Protein 2GS5 (pdb70)

Nearest PDB structures (foldseek):
  2hrx-assembly1_A  TM=9.701E-01  e=8.724E-33  Corynebacterium diphtheriae
  2ew0-assembly1_A  TM=7.546E-01  e=5.357E-09  Acinetobacter baylyi ADP1
  2haf-assembly1_A  TM=7.440E-01  e=2.149E-08  Vibrio cholerae
  2mui-assembly1_A  TM=6.582E-01  e=3.254E-07  Pseudomonas aeruginosa PAO1

InterPro domains:
  IPR003774 AlgH-like [PF02622] (25-180)
  IPR003774 AlgH-like [PTHR30327] (12-182)

Solvent-accessible surface area: 9870 Å² total

B-factor: mean 18.14, std 7.34, range [8.28, 66.21]

Secondary structure (DSSP, 8-state):
--GGGG---PPPP----EEEP----TTTTT-EEEEEEE-SS-EEEEESS-EEEEEGGGT-GGGGGGPPSS-EEEE--SEEEEEEEE--BBPTT--GGG-TT----BTTB---TTS-HHHHGGGB---EEEEEEEE-TTHHHHHHHTTSEEE----HHHHH--TT--HHHH------GGGG-----

Foldseek 3Di:
DAPVVDPVHADDDFAFWWAFDCPDDPFPHRWTWGFHDDDQAWTKTFTLFAFDPAAPCVQPVQQQLAAAPPRGAGAGGDAQQNDKDDKFFFDPPDDQVPPPQWQDRDDRIIGNPVDRSVVCNNGGPHHMHGGIDIGGRPRVVVCVNVVGTGDDGDDNCSNNPYPQFRSSLVVCPDDVVNVVGDGRD

Radius of gyration: 16.22 Å; Cα contacts (8 Å, |Δi|>4): 378; chains: 1; bounding box: 41×37×39 Å

Sequence (185 aa):
FADRLFNAERNEPAPGVLVAAPSESEDFARSVILIIEHSEYATFGVNLASRSDVAVFNVIPEWVPCVTKPQALYIGGPLNQQSVVGVGVTAQGVDAARVDNLTRLANRLVVNLGADPEEIKPLVSGRLFAGHAEWAPGQLAQEIENGDWFVAPALPSDVTAPGSVDVWGDVRRQPPLPLYSTFPV

CATH classification: 3.40.1740.10

Structure (mmCIF, N/CA/C/O backbone):
data_2GS5
#
_entry.id   2GS5
#
_cell.length_a   35.735
_cell.length_b   74.914
_cell.length_c   36.597
_cell.angle_alpha   90.00
_cell.angle_beta   93.83
_cell.angle_gamma   90.00
#
_symmetry.space_group_name_H-M   'P 1 21 1'
#
loop_
_entity.id
_entity.type
_entity.pdbx_description
1 polymer 'Conserved hypothetical protein'
2 water water
#
loop_
_atom_site.group_PDB
_atom_site.id
_atom_site.type_symbol
_atom_site.label_atom_id
_atom_site.label_alt_id
_atom_site.label_comp_id
_atom_site.label_asym_id
_atom_site.label_entity_id
_atom_site.label_seq_id
_atom_site.pdbx_PDB_ins_code
_atom_site.Cartn_x
_atom_site.Cartn_y
_atom_site.Cartn_z
_atom_site.occupancy
_atom_site.B_iso_or_equiv
_atom_site.auth_seq_id
_atom_site.auth_comp_id
_atom_site.auth_asym_id
_atom_site.auth_atom_id
_atom_site.pdbx_PDB_model_num
ATOM 9 N N . PHE A 1 2 ? -8.049 3.702 29.646 1.00 30.10 2 PHE A N 1
ATOM 10 C CA . PHE A 1 2 ? -7.202 2.571 29.259 1.00 28.66 2 PHE A CA 1
ATOM 11 C C . PHE A 1 2 ? -7.144 1.523 30.355 1.00 28.02 2 PHE A C 1
ATOM 12 O O . PHE A 1 2 ? -6.112 0.885 30.571 1.00 27.53 2 PHE A O 1
ATOM 20 N N . ALA A 1 3 ? -8.280 1.340 31.024 1.00 27.58 3 ALA A N 1
ATOM 21 C CA . ALA A 1 3 ? -8.442 0.272 31.993 1.00 27.32 3 ALA A CA 1
ATOM 22 C C . ALA A 1 3 ? -8.313 -1.087 31.306 1.00 27.14 3 ALA A C 1
ATOM 23 O O . ALA A 1 3 ? -8.629 -1.225 30.123 1.00 26.96 3 ALA A O 1
ATOM 25 N N . ASP A 1 4 ? -7.845 -2.074 32.069 1.00 26.99 4 ASP A N 1
ATOM 26 C CA . ASP A 1 4 ? -7.744 -3.468 31.632 1.00 26.69 4 ASP A CA 1
ATOM 27 C C . ASP A 1 4 ? -8.982 -3.953 30.872 1.00 26.40 4 ASP A C 1
ATOM 28 O O . ASP A 1 4 ? -8.859 -4.644 29.857 1.00 26.76 4 ASP A O 1
ATOM 33 N N . ARG A 1 5 ? -10.161 -3.580 31.364 1.00 25.70 5 ARG A N 1
ATOM 34 C CA . ARG A 1 5 ? -11.433 -4.007 30.768 1.00 25.34 5 ARG A CA 1
ATOM 35 C C . ARG A 1 5 ? -11.622 -3.600 29.304 1.00 24.37 5 ARG A C 1
ATOM 36 O O . ARG A 1 5 ? -12.408 -4.223 28.591 1.00 24.37 5 ARG A O 1
ATOM 44 N N . LEU A 1 6 ? -10.915 -2.564 28.853 1.00 23.28 6 LEU A N 1
ATOM 45 C CA . LEU A 1 6 ? -10.980 -2.169 27.448 1.00 22.66 6 LEU A CA 1
ATOM 46 C C . LEU A 1 6 ? -10.556 -3.291 26.507 1.00 21.87 6 LEU A C 1
ATOM 47 O O . LEU A 1 6 ? -10.972 -3.315 25.351 1.00 21.23 6 LEU A O 1
ATOM 52 N N . PHE A 1 7 ? -9.749 -4.225 27.009 1.00 21.19 7 PHE A N 1
ATOM 53 C CA . PHE A 1 7 ? -9.089 -5.210 26.156 1.00 21.22 7 PHE A CA 1
ATOM 54 C C . PHE A 1 7 ? -9.646 -6.626 26.289 1.00 21.14 7 PHE A C 1
ATOM 55 O O . PHE A 1 7 ? -8.994 -7.594 25.898 1.00 21.26 7 PHE A O 1
ATOM 63 N N . ASN A 1 8 ? -10.865 -6.742 26.798 1.00 20.87 8 ASN A N 1
ATOM 64 C CA . ASN A 1 8 ? -11.490 -8.051 26.972 1.00 21.30 8 ASN A CA 1
ATOM 65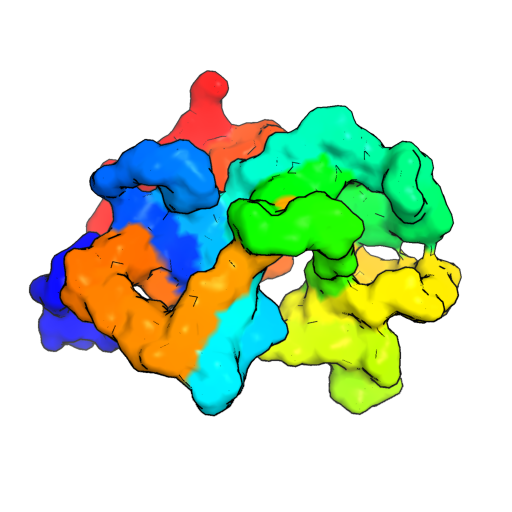 C C . ASN A 1 8 ? -11.723 -8.775 25.641 1.00 21.52 8 ASN A C 1
ATOM 66 O O . ASN A 1 8 ? -11.590 -9.991 25.566 1.00 20.80 8 ASN A O 1
ATOM 71 N N . ALA A 1 9 ? -12.088 -8.025 24.604 1.00 22.16 9 ALA A N 1
ATOM 72 C CA . ALA A 1 9 ? -12.271 -8.581 23.258 1.00 23.06 9 ALA A CA 1
ATOM 73 C C . ALA A 1 9 ? -11.205 -8.065 22.291 1.00 23.81 9 ALA A C 1
ATOM 74 O O . ALA A 1 9 ? -10.812 -8.763 21.362 1.00 23.94 9 ALA A O 1
ATOM 84 N N . GLU A 1 11 ? -7.379 -6.677 21.612 1.00 24.50 11 GLU A N 1
ATOM 85 C CA . GLU A 1 11 ? -6.065 -6.874 22.230 1.00 24.38 11 GLU A CA 1
ATOM 86 C C . GLU A 1 11 ? -5.208 -5.625 22.179 1.00 23.31 11 GLU A C 1
ATOM 87 O O . GLU A 1 11 ? -5.326 -4.818 21.260 1.00 23.00 11 GLU A O 1
ATOM 93 N N . ARG A 1 12 ? -4.349 -5.486 23.187 1.00 22.26 12 ARG A N 1
ATOM 94 C CA . ARG A 1 12 ? -3.411 -4.374 23.256 1.00 21.57 12 ARG A CA 1
ATOM 95 C C . ARG A 1 12 ? -2.390 -4.490 22.142 1.00 20.38 12 ARG A C 1
ATOM 96 O O . ARG A 1 12 ? -1.976 -5.599 21.788 1.00 20.13 12 ARG A O 1
ATOM 104 N N . ASN A 1 13 ? -1.979 -3.343 21.599 1.00 18.61 13 ASN A N 1
ATOM 105 C CA . ASN A 1 13 ? -0.830 -3.290 20.706 1.00 17.99 13 ASN A CA 1
ATOM 106 C C . ASN A 1 13 ? 0.431 -3.337 21.558 1.00 17.49 13 ASN A C 1
ATOM 107 O O . ASN A 1 13 ? 0.519 -2.670 22.586 1.00 16.85 13 ASN A O 1
ATOM 112 N N . GLU A 1 14 ? 1.419 -4.118 21.137 1.00 16.85 14 GLU A N 1
ATOM 113 C CA . GLU A 1 14 ? 2.654 -4.229 21.909 1.00 16.88 14 GLU A CA 1
ATOM 114 C C . GLU A 1 14 ? 3.587 -3.058 21.620 1.00 15.68 14 GLU A C 1
ATOM 115 O O . GLU A 1 14 ? 3.736 -2.657 20.472 1.00 15.18 14 GLU A O 1
ATOM 121 N N . PRO A 1 15 ? 4.202 -2.499 22.672 1.00 14.74 15 PRO A N 1
ATOM 122 C CA . PRO A 1 15 ? 5.194 -1.455 22.440 1.00 14.24 15 PRO A CA 1
ATOM 123 C C . PRO A 1 15 ? 6.312 -1.921 21.528 1.00 13.74 15 PRO A C 1
ATOM 124 O O . PRO A 1 15 ? 6.795 -3.045 21.655 1.00 13.89 15 PRO A O 1
ATOM 128 N N . ALA A 1 16 ? 6.718 -1.036 20.632 1.00 12.71 16 ALA A N 1
ATOM 129 C CA . ALA A 1 16 ? 7.786 -1.307 19.683 1.00 12.69 16 ALA A CA 1
ATOM 130 C C . ALA A 1 16 ? 8.161 0.024 19.040 1.00 12.61 16 ALA A C 1
ATOM 131 O O . ALA A 1 16 ? 7.378 0.978 19.071 1.00 11.86 16 ALA A O 1
ATOM 133 N N . PRO A 1 17 ? 9.358 0.104 18.442 1.00 12.57 17 PRO A N 1
ATOM 134 C CA . PRO A 1 17 ? 9.679 1.333 17.744 1.00 12.79 17 PRO A CA 1
ATOM 135 C C . PRO A 1 17 ? 8.616 1.667 16.706 1.00 12.29 17 PRO A C 1
ATOM 136 O O . PRO A 1 17 ? 8.126 0.766 16.008 1.00 12.87 17 PRO A O 1
ATOM 140 N N . GLY A 1 18 ? 8.240 2.940 16.639 1.00 12.51 18 GLY A N 1
ATOM 141 C CA . GLY A 1 18 ? 7.232 3.375 15.683 1.00 11.89 18 GLY A CA 1
ATOM 142 C C . GLY A 1 18 ? 5.818 3.392 16.245 1.00 12.08 18 GLY A C 1
ATOM 143 O O . GLY A 1 18 ? 4.907 3.891 15.587 1.00 13.89 18 GLY A O 1
ATOM 152 N N . VAL A 1 20 ? 3.294 4.862 19.254 1.00 11.76 20 VAL A N 1
ATOM 153 C CA . VAL A 1 20 ? 3.176 5.958 20.214 1.00 11.93 20 VAL A CA 1
ATOM 154 C C . VAL A 1 20 ? 2.479 5.486 21.484 1.00 11.26 20 VAL A C 1
ATOM 155 O O . VAL A 1 20 ? 1.616 4.613 21.453 1.00 11.44 20 VAL A O 1
ATOM 159 N N . LEU A 1 21 ? 2.917 6.060 22.597 1.00 11.28 21 LEU A N 1
ATOM 160 C CA . LEU A 1 21 ? 2.308 5.895 23.900 1.00 11.44 21 LEU A CA 1
ATOM 161 C C . LEU A 1 21 ? 1.445 7.123 24.117 1.00 11.58 21 LEU A C 1
ATOM 162 O O . LEU A 1 21 ? 1.963 8.240 24.213 1.00 11.39 21 LEU A O 1
ATOM 167 N N . VAL A 1 22 ? 0.131 6.917 24.183 1.00 11.57 22 VAL A N 1
ATOM 168 C CA . VAL A 1 22 ? -0.807 8.025 24.313 1.00 11.56 22 VAL A CA 1
ATOM 169 C C . VAL A 1 22 ? -1.172 8.166 25.781 1.00 11.02 22 VAL A C 1
ATOM 170 O O . VAL A 1 22 ? -1.688 7.226 26.377 1.00 10.91 22 VAL A O 1
ATOM 174 N N . ALA A 1 23 ? -0.886 9.328 26.370 1.00 10.94 23 ALA A N 1
ATOM 175 C CA . ALA A 1 23 ? -1.151 9.549 27.798 1.00 11.34 23 ALA A CA 1
ATOM 176 C C . ALA A 1 23 ? -2.641 9.396 28.137 1.00 11.56 23 ALA A C 1
ATOM 177 O O . ALA A 1 23 ? -3.516 9.910 27.428 1.00 11.14 23 ALA A O 1
ATOM 179 N N . ALA A 1 24 ? -2.936 8.696 29.222 1.00 11.83 24 ALA A N 1
ATOM 180 C CA . ALA A 1 24 ? -4.293 8.656 29.761 1.00 12.34 24 ALA A CA 1
ATOM 181 C C . ALA A 1 24 ? -4.766 10.077 30.042 1.00 12.57 24 ALA A C 1
ATOM 182 O O . ALA A 1 24 ? -3.985 10.905 30.493 1.00 11.68 24 ALA A O 1
ATOM 184 N N . PRO A 1 25 ? -6.057 10.365 29.771 1.00 13.35 25 PRO A N 1
ATOM 185 C CA . PRO A 1 25 ? -6.611 11.676 30.099 1.00 14.27 25 PRO A CA 1
ATOM 186 C C . PRO A 1 25 ? -6.301 12.149 31.521 1.00 14.89 25 PRO A C 1
ATOM 187 O O . PRO A 1 25 ? -6.071 13.345 31.738 1.00 15.32 25 PRO A O 1
ATOM 191 N N . SER A 1 26 ? -6.271 11.215 32.471 1.00 15.81 26 SER A N 1
ATOM 192 C CA . SER A 1 26 ? -6.063 11.535 33.879 1.00 17.08 26 SER A CA 1
ATOM 193 C C . SER A 1 26 ? -4.620 11.853 34.269 1.00 17.81 26 SER A C 1
ATOM 194 O O . SER A 1 26 ? -4.378 12.280 35.391 1.00 18.16 26 SER A O 1
ATOM 205 N N . GLU A 1 28 ? -1.546 13.888 34.957 1.00 19.46 28 GLU A N 1
ATOM 206 C CA . GLU A 1 28 ? -1.493 15.311 35.311 1.00 20.13 28 GLU A CA 1
ATOM 207 C C . GLU A 1 28 ? -0.097 15.911 35.360 1.00 19.58 28 GLU A C 1
ATOM 208 O O . GLU A 1 28 ? 0.035 17.134 35.368 1.00 19.71 28 GLU A O 1
ATOM 214 N N . SER A 1 29 ? 0.941 15.078 35.423 1.00 18.94 29 SER A N 1
ATOM 215 C CA . SER A 1 29 ? 2.298 15.591 35.605 1.00 19.02 29 SER A CA 1
ATOM 216 C C . SER A 1 29 ? 2.637 16.521 34.462 1.00 18.64 29 SER A C 1
ATOM 217 O O . SER A 1 29 ? 2.312 16.238 33.314 1.00 18.87 29 SER A O 1
ATOM 220 N N . GLU A 1 30 ? 3.296 17.624 34.777 1.00 18.57 30 GLU A N 1
ATOM 221 C CA . GLU A 1 30 ? 3.598 18.610 33.759 1.00 18.47 30 GLU A CA 1
ATOM 222 C C . GLU A 1 30 ? 4.428 18.021 32.613 1.00 17.53 30 GLU A C 1
ATOM 223 O O . GLU A 1 30 ? 4.206 18.362 31.455 1.00 18.16 30 GLU A O 1
ATOM 229 N N . ASP A 1 31 ? 5.356 17.119 32.924 1.00 16.01 31 ASP A N 1
ATOM 230 C CA . ASP A 1 31 ? 6.210 16.541 31.890 1.00 15.34 31 ASP A CA 1
ATOM 231 C C . ASP A 1 31 ? 5.494 15.573 30.949 1.00 14.81 31 ASP A C 1
ATOM 232 O O . ASP A 1 31 ? 5.952 15.372 29.828 1.00 14.57 31 ASP A O 1
ATOM 237 N N . PHE A 1 32 ? 4.410 14.942 31.393 1.00 13.61 32 PHE A N 1
ATOM 238 C CA . PHE A 1 32 ? 3.789 13.876 30.596 1.00 13.41 32 PHE A CA 1
ATOM 239 C C . PHE A 1 32 ? 2.305 14.049 30.285 1.00 12.94 32 PHE A C 1
ATOM 240 O O . PHE A 1 32 ? 1.748 13.287 29.499 1.00 12.66 32 PHE A O 1
ATOM 248 N N . ALA A 1 33 ? 1.663 15.047 30.884 1.00 13.23 33 ALA A N 1
ATOM 249 C CA . ALA A 1 33 ? 0.242 15.232 30.646 1.00 12.69 33 ALA A CA 1
ATOM 250 C C . ALA A 1 33 ? -0.018 15.416 29.152 1.00 12.45 33 ALA A C 1
ATOM 251 O O . ALA A 1 33 ? 0.665 16.203 28.476 1.00 12.81 33 ALA A O 1
ATOM 253 N N . ARG A 1 34 ? -1.000 14.668 28.653 1.00 12.25 34 ARG A N 1
ATOM 254 C CA . ARG A 1 34 ? -1.429 14.747 27.259 1.00 12.51 34 ARG A CA 1
ATOM 255 C C . ARG A 1 34 ? -0.274 14.587 26.274 1.00 11.93 34 ARG A C 1
ATOM 256 O O . ARG A 1 34 ? -0.268 15.180 25.203 1.00 12.43 34 ARG A O 1
ATOM 264 N N . SER A 1 35 ? 0.691 13.754 26.647 1.00 11.42 35 SER A N 1
ATOM 265 C CA . SER A 1 35 ? 1.802 13.449 25.766 1.00 11.62 35 SER A CA 1
ATOM 266 C C . SER A 1 35 ? 1.447 12.338 24.787 1.00 11.46 35 SER A C 1
ATOM 267 O O . SER A 1 35 ? 0.523 11.540 25.001 1.00 11.11 35 SER A O 1
ATOM 270 N N . VAL A 1 36 ? 2.198 12.318 23.691 1.00 11.37 36 VAL A N 1
ATOM 271 C CA . VAL A 1 36 ? 2.139 11.263 22.688 1.00 11.43 36 VAL A CA 1
ATOM 272 C C . VAL A 1 36 ? 3.580 10.888 22.415 1.00 11.55 36 VAL A C 1
ATOM 273 O O . VAL A 1 36 ? 4.277 11.592 21.678 1.00 11.28 36 VAL A O 1
ATOM 277 N N . ILE A 1 37 ? 4.035 9.802 23.036 1.00 11.55 37 ILE A N 1
ATOM 278 C CA . ILE A 1 37 ? 5.464 9.508 23.040 1.00 12.26 37 ILE A CA 1
ATOM 279 C C . ILE A 1 37 ? 5.798 8.451 22.006 1.00 11.75 37 ILE A C 1
ATOM 280 O O . ILE A 1 37 ? 5.406 7.305 22.137 1.00 11.40 37 ILE A O 1
ATOM 285 N N . LEU A 1 38 ? 6.514 8.870 20.966 1.00 11.16 38 LEU A N 1
ATOM 286 C CA . LEU A 1 38 ? 6.988 7.961 19.928 1.00 11.29 38 LEU A CA 1
ATOM 287 C C . LEU A 1 38 ? 8.147 7.134 20.455 1.00 11.54 38 LEU A C 1
ATOM 288 O O . LEU A 1 38 ? 9.174 7.681 20.853 1.00 11.21 38 LEU A O 1
ATOM 293 N N . ILE A 1 39 ? 7.979 5.817 20.448 1.00 11.42 39 ILE A N 1
ATOM 294 C CA . ILE A 1 39 ? 9.044 4.904 20.855 1.00 11.63 39 ILE A CA 1
ATOM 295 C C . ILE A 1 39 ? 10.101 4.859 19.757 1.00 11.77 39 ILE A C 1
ATOM 296 O O . ILE A 1 39 ? 9.796 4.550 18.599 1.00 11.56 39 ILE A O 1
ATOM 301 N N . ILE A 1 40 ? 11.336 5.210 20.121 1.00 12.09 40 ILE A N 1
ATOM 302 C CA . ILE A 1 40 ? 12.452 5.257 19.160 1.00 12.23 40 ILE A CA 1
ATOM 303 C C . ILE A 1 40 ? 13.487 4.153 19.386 1.00 12.97 40 ILE A C 1
ATOM 304 O O . ILE A 1 40 ? 14.364 3.932 18.540 1.00 14.13 40 ILE A O 1
ATOM 309 N N . GLU A 1 41 ? 13.405 3.484 20.524 1.00 12.54 41 GLU A N 1
ATOM 310 C CA . GLU A 1 41 ? 14.291 2.363 20.839 1.00 12.76 41 GLU A CA 1
ATOM 311 C C . GLU A 1 41 ? 13.626 1.527 21.920 1.00 13.39 41 GLU A C 1
ATOM 312 O O . GLU A 1 41 ? 13.153 2.056 22.917 1.00 13.08 41 GLU A O 1
ATOM 318 N N . HIS A 1 42 ? 13.616 0.216 21.736 1.00 13.93 42 HIS A N 1
ATOM 319 C CA . HIS A 1 42 ? 12.983 -0.671 22.686 1.00 14.38 42 HIS A CA 1
ATOM 320 C C . HIS A 1 42 ? 13.826 -1.921 22.754 1.00 14.95 42 HIS A C 1
ATOM 321 O O . HIS A 1 42 ? 13.867 -2.715 21.806 1.00 15.76 42 HIS A O 1
ATOM 328 N N . SER A 1 43 ? 14.542 -2.057 23.855 1.00 14.67 43 SER A N 1
ATOM 329 C CA . SER A 1 43 ? 15.527 -3.116 23.984 1.00 15.38 43 SER A CA 1
ATOM 330 C C . SER A 1 43 ? 15.539 -3.667 25.406 1.00 16.06 43 SER A C 1
ATOM 331 O O . SER A 1 43 ? 14.820 -3.186 26.283 1.00 15.93 43 SER A O 1
ATOM 334 N N . GLU A 1 44 ? 16.366 -4.683 25.631 1.00 17.02 44 GLU A N 1
ATOM 335 C CA . GLU A 1 44 ? 16.510 -5.280 26.948 1.00 17.50 44 GLU A CA 1
ATOM 336 C C . GLU A 1 44 ? 17.104 -4.270 27.928 1.00 17.54 44 GLU A C 1
ATOM 337 O O . GLU A 1 44 ? 16.889 -4.374 29.128 1.00 18.32 44 GLU A O 1
ATOM 343 N N . TYR A 1 45 ? 17.826 -3.290 27.388 1.00 17.99 45 TYR A N 1
ATOM 344 C CA . TYR A 1 45 ? 18.451 -2.237 28.175 1.00 17.53 45 TYR A CA 1
ATOM 345 C C . TYR A 1 45 ? 17.407 -1.251 28.722 1.00 16.93 45 TYR A C 1
ATOM 346 O O . TYR A 1 45 ? 17.361 -0.981 29.918 1.00 16.78 45 TYR A O 1
ATOM 355 N N . ALA A 1 46 ? 16.576 -0.714 27.836 1.00 15.31 46 ALA A N 1
ATOM 356 C CA . ALA A 1 46 ? 15.509 0.222 28.238 1.00 14.67 46 ALA A CA 1
ATOM 357 C C . ALA A 1 46 ? 14.607 0.533 27.059 1.00 13.60 46 ALA A C 1
ATOM 358 O O . ALA A 1 46 ? 14.853 0.063 25.957 1.00 13.63 46 ALA A O 1
ATOM 360 N N . THR A 1 47 ? 13.559 1.320 27.302 1.00 12.11 47 THR A N 1
ATOM 361 C CA . THR A 1 47 ? 12.721 1.838 26.236 1.00 11.78 47 THR A CA 1
ATOM 362 C C . THR A 1 47 ? 12.905 3.344 26.227 1.00 11.08 47 THR A C 1
ATOM 363 O O . THR A 1 47 ? 12.901 3.966 27.291 1.00 11.41 47 THR A O 1
ATOM 367 N N . PHE A 1 48 ? 13.093 3.912 25.040 1.00 11.02 48 PHE A N 1
ATOM 368 C CA . PHE A 1 48 ? 13.284 5.354 24.884 1.00 10.60 48 PHE A CA 1
ATOM 369 C C . PHE A 1 48 ? 12.242 5.911 23.955 1.00 10.06 48 PHE A C 1
ATOM 370 O O . PHE A 1 48 ? 11.870 5.262 22.973 1.00 10.71 48 PHE A O 1
ATOM 378 N N . GLY A 1 49 ? 11.792 7.130 24.223 1.00 9.82 49 GLY A N 1
ATOM 379 C CA . GLY A 1 49 ? 10.837 7.784 23.360 1.00 10.12 49 GLY A CA 1
ATOM 380 C C . GLY A 1 49 ? 10.957 9.283 23.362 1.00 10.49 49 GLY A C 1
ATOM 381 O O . GLY A 1 49 ? 11.648 9.851 24.206 1.00 11.55 49 GLY A O 1
ATOM 382 N N . VAL A 1 50 ? 10.333 9.901 22.366 1.00 10.81 50 VAL A N 1
ATOM 383 C CA . VAL A 1 50 ? 10.209 11.349 22.326 1.00 10.97 50 VAL A CA 1
ATOM 384 C C . VAL A 1 50 ? 8.737 11.759 22.195 1.00 11.07 50 VAL A C 1
ATOM 385 O O . VAL A 1 50 ? 7.988 11.282 21.325 1.00 11.50 50 VAL A O 1
ATOM 389 N N . ASN A 1 51 ? 8.333 12.668 23.075 1.00 10.73 51 ASN A N 1
ATOM 390 C CA . ASN A 1 51 ? 7.018 13.271 22.988 1.00 11.00 51 ASN A CA 1
ATOM 391 C C . ASN A 1 51 ? 6.900 14.040 21.683 1.00 11.65 51 ASN A C 1
ATOM 392 O O . ASN A 1 51 ? 7.834 14.749 21.303 1.00 11.34 51 ASN A O 1
ATOM 397 N N . LEU A 1 52 ? 5.758 13.892 21.016 1.00 12.19 52 LEU A N 1
ATOM 398 C CA . LEU A 1 52 ? 5.464 14.582 19.764 1.00 12.14 52 LEU A CA 1
ATOM 399 C C . LEU A 1 52 ? 4.568 15.807 19.941 1.00 12.95 52 LEU A C 1
ATOM 400 O O . LEU A 1 52 ? 4.342 16.548 18.981 1.00 12.63 52 LEU A O 1
ATOM 405 N N . ALA A 1 53 ? 4.073 16.013 21.160 1.00 13.29 53 ALA A N 1
ATOM 406 C CA . ALA A 1 53 ? 2.951 16.918 21.401 1.00 13.84 53 ALA A CA 1
ATOM 407 C C . ALA A 1 53 ? 3.319 18.294 21.921 1.00 14.54 53 ALA A C 1
ATOM 408 O O . ALA A 1 53 ? 2.426 19.144 22.078 1.00 16.28 53 ALA A O 1
ATOM 410 N N . SER A 1 54 ? 4.602 18.544 22.177 1.00 14.68 54 SER A N 1
ATOM 411 C CA . SER A 1 54 ? 5.002 19.746 22.908 1.00 15.05 54 SER A CA 1
ATOM 412 C C . SER A 1 54 ? 6.107 20.547 22.222 1.00 15.38 54 SER A C 1
ATOM 413 O O . SER A 1 54 ? 7.279 20.270 22.382 1.00 15.29 54 SER A O 1
ATOM 416 N N . ARG A 1 55 ? 5.704 21.568 21.485 1.00 16.31 55 ARG A N 1
ATOM 417 C CA . ARG A 1 55 ? 6.620 22.453 20.793 1.00 17.71 55 ARG A CA 1
ATOM 418 C C . ARG A 1 55 ? 7.320 23.391 21.787 1.00 17.28 55 ARG A C 1
ATOM 419 O O . ARG A 1 55 ? 6.694 23.863 22.747 1.00 17.73 55 ARG A O 1
ATOM 427 N N . SER A 1 56 ? 8.610 23.660 21.570 1.00 17.34 56 SER A N 1
ATOM 428 C CA . SER A 1 56 ? 9.313 24.695 22.336 1.00 17.23 56 SER A CA 1
ATOM 429 C C . SER A 1 56 ? 9.374 25.997 21.547 1.00 17.64 56 SER A C 1
ATOM 430 O O . SER A 1 56 ? 8.983 26.054 20.384 1.00 17.63 56 SER A O 1
ATOM 433 N N . ASP A 1 57 ? 9.892 27.032 22.195 1.00 18.61 57 ASP A N 1
ATOM 434 C CA . ASP A 1 57 ? 10.066 28.332 21.558 1.00 19.22 57 ASP A CA 1
ATOM 435 C C . ASP A 1 57 ? 11.483 28.530 21.013 1.00 18.99 57 ASP A C 1
ATOM 436 O O . 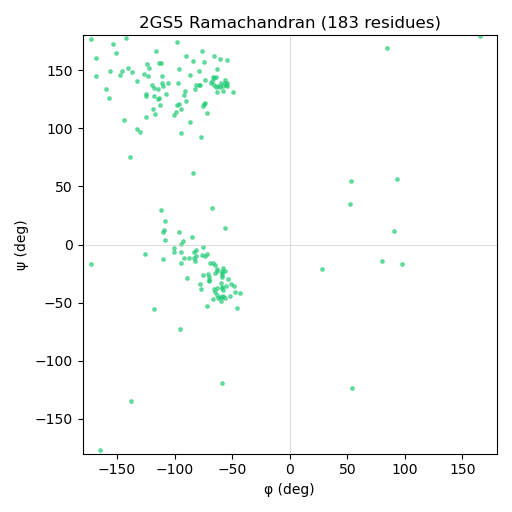ASP A 1 57 ? 11.838 29.638 20.603 1.00 20.22 57 ASP A O 1
ATOM 441 N N . VAL A 1 58 ? 12.277 27.461 20.975 1.00 17.67 58 VAL A N 1
ATOM 442 C CA . VAL A 1 58 ? 13.649 27.536 20.486 1.00 17.06 58 VAL A CA 1
ATOM 443 C C . VAL A 1 58 ? 13.700 27.153 19.007 1.00 16.25 58 VAL A C 1
ATOM 444 O O . VAL A 1 58 ? 13.370 26.034 18.633 1.00 15.54 58 VAL A O 1
ATOM 448 N N . ALA A 1 59 ? 14.101 28.098 18.164 1.00 15.70 59 ALA A N 1
ATOM 449 C CA . ALA A 1 59 ? 14.241 27.843 16.732 1.00 15.39 59 ALA A CA 1
ATOM 450 C C . ALA A 1 59 ? 15.401 26.892 16.478 1.00 15.23 59 ALA A C 1
ATOM 451 O O . ALA A 1 59 ? 16.469 27.020 17.087 1.00 15.38 59 ALA A O 1
ATOM 453 N N . VAL A 1 60 ? 15.194 25.952 15.560 1.00 14.69 60 VAL A N 1
ATOM 454 C CA . VAL A 1 60 ? 16.258 25.046 15.140 1.00 14.43 60 VAL A CA 1
ATOM 455 C C . VAL A 1 60 ? 17.483 25.838 14.654 1.00 14.62 60 VAL A C 1
ATOM 456 O O . VAL A 1 60 ? 18.627 25.428 14.885 1.00 14.65 60 VAL A O 1
ATOM 460 N N . PHE A 1 61 ? 17.239 26.973 13.999 1.00 15.13 61 PHE A N 1
ATOM 461 C CA . PHE A 1 61 ? 18.324 27.850 13.522 1.00 15.60 61 PHE A CA 1
ATOM 462 C C . PHE A 1 61 ? 19.348 28.195 14.609 1.00 16.44 61 PHE A C 1
ATOM 463 O O . PHE A 1 61 ? 20.537 28.332 14.325 1.00 16.48 61 PHE A O 1
ATOM 471 N N . ASN A 1 62 ? 18.894 28.326 15.850 1.00 17.45 62 ASN A N 1
ATOM 472 C CA . ASN A 1 62 ? 19.785 28.735 16.941 1.00 18.36 62 ASN A CA 1
ATOM 473 C C . ASN A 1 62 ? 20.601 27.605 17.567 1.00 19.03 62 ASN A C 1
ATOM 474 O O . ASN A 1 62 ? 21.489 27.868 18.387 1.00 19.90 62 ASN A O 1
ATOM 479 N N . VAL A 1 63 ? 20.332 26.366 17.159 1.00 19.16 63 VAL A N 1
ATOM 480 C CA . VAL A 1 63 ? 21.003 25.195 17.726 1.00 19.33 63 VAL A CA 1
ATOM 481 C C . VAL A 1 63 ? 21.806 24.448 16.665 1.00 19.22 63 VAL A C 1
ATOM 482 O O . VAL A 1 63 ? 23.004 24.239 16.832 1.00 19.82 63 VAL A O 1
ATOM 486 N N . ILE A 1 64 ? 21.143 24.058 15.579 1.00 18.57 64 ILE A N 1
ATOM 487 C CA . ILE A 1 64 ? 21.785 23.356 14.462 1.00 18.38 64 ILE A CA 1
ATOM 488 C C . ILE A 1 64 ? 21.247 23.917 13.143 1.00 17.94 64 ILE A C 1
ATOM 489 O O . ILE A 1 64 ? 20.436 23.285 12.475 1.00 17.32 64 ILE A O 1
ATOM 494 N N . PRO A 1 65 ? 21.701 25.124 12.762 1.00 16.88 65 PRO A N 1
ATOM 495 C CA . PRO A 1 65 ? 21.146 25.794 11.585 1.00 16.83 65 PRO A CA 1
ATOM 496 C C . PRO A 1 65 ? 21.288 25.006 10.283 1.00 16.28 65 PRO A C 1
ATOM 497 O O . PRO A 1 65 ? 20.470 25.162 9.386 1.00 15.80 65 PRO A O 1
ATOM 501 N N . GLU A 1 66 ? 22.316 24.166 10.194 1.00 16.29 66 GLU A N 1
ATOM 502 C CA . GLU A 1 66 ? 22.572 23.368 9.002 1.00 16.69 66 GLU A CA 1
ATOM 503 C C . GLU A 1 66 ? 21.410 22.445 8.642 1.00 15.92 66 GLU A C 1
ATOM 504 O O . GLU A 1 66 ? 21.251 22.083 7.481 1.00 16.74 66 GLU A O 1
ATOM 510 N N . TRP A 1 67 ? 20.622 22.062 9.645 1.00 15.53 67 TRP A N 1
ATOM 511 C CA . TRP A 1 67 ? 19.505 21.134 9.440 1.00 15.17 67 TRP A CA 1
ATOM 512 C C . TRP A 1 67 ? 18.199 21.811 9.046 1.00 14.64 67 TRP A C 1
ATOM 513 O O . TRP A 1 67 ? 17.261 21.139 8.629 1.00 14.10 67 TRP A O 1
ATOM 524 N N . VAL A 1 68 ? 18.135 23.131 9.156 1.00 13.97 68 VAL A N 1
ATOM 525 C CA . VAL A 1 68 ? 16.874 23.848 8.929 1.00 14.49 68 VAL A CA 1
ATOM 526 C C . VAL A 1 68 ? 16.172 23.515 7.600 1.00 14.75 68 VAL A C 1
ATOM 527 O O . VAL A 1 68 ? 14.965 23.311 7.595 1.00 14.56 68 VAL A O 1
ATOM 531 N N . PRO A 1 69 ? 16.912 23.448 6.475 1.00 15.06 69 PRO A N 1
ATOM 532 C CA . PRO A 1 69 ? 16.269 23.078 5.199 1.00 15.35 69 PRO A CA 1
ATOM 533 C C . PRO A 1 69 ? 15.511 21.742 5.166 1.00 15.40 69 PRO A C 1
ATOM 534 O O . PRO A 1 69 ? 14.626 21.569 4.340 1.00 16.06 69 PRO A O 1
ATOM 538 N N . CYS A 1 70 ? 15.846 20.819 6.063 1.00 14.90 70 CYS A N 1
ATOM 539 C CA . CYS A 1 70 ? 15.191 19.510 6.129 1.00 15.19 70 CYS A CA 1
ATOM 540 C C . CYS A 1 70 ? 14.009 19.488 7.089 1.00 14.59 70 CYS A C 1
ATOM 541 O O . CYS A 1 70 ? 13.250 18.513 7.104 1.00 14.58 70 CYS A O 1
ATOM 544 N N . VAL A 1 71 ? 13.858 20.533 7.899 1.00 14.23 71 VAL A N 1
ATOM 545 C CA . VAL A 1 71 ? 12.900 20.493 9.007 1.00 14.06 71 VAL A CA 1
ATOM 546 C C . VAL A 1 71 ? 11.539 21.027 8.588 1.00 13.61 71 VAL A C 1
ATOM 547 O O . VAL A 1 71 ? 11.425 22.122 8.029 1.00 13.31 71 VAL A O 1
ATOM 551 N N . THR A 1 72 ? 10.507 20.239 8.873 1.00 12.90 72 THR A N 1
ATOM 552 C CA . THR A 1 72 ? 9.132 20.624 8.613 1.00 13.55 72 THR A CA 1
ATOM 553 C C . THR A 1 72 ? 8.719 21.786 9.512 1.00 13.22 72 THR A C 1
ATOM 554 O O . THR A 1 72 ? 9.090 21.838 10.685 1.00 13.27 72 THR A O 1
ATOM 558 N N . LYS A 1 73 ? 7.962 22.734 8.975 1.00 13.72 73 LYS A N 1
ATOM 559 C CA . LYS A 1 73 ? 7.447 23.824 9.795 1.00 14.65 73 LYS A CA 1
ATOM 560 C C . LYS A 1 73 ? 6.481 23.297 10.857 1.00 14.35 73 LYS A C 1
ATOM 561 O O . LYS A 1 73 ? 5.742 22.345 10.601 1.00 15.07 73 LYS A O 1
ATOM 567 N N . PRO A 1 74 ? 6.486 23.901 12.056 1.00 14.43 74 PRO A N 1
ATOM 568 C CA . PRO A 1 74 ? 7.365 24.982 12.484 1.00 14.12 74 PRO A CA 1
ATOM 569 C C . PRO A 1 74 ? 8.768 24.486 12.846 1.00 13.48 74 PRO A C 1
ATOM 570 O O . PRO A 1 74 ? 8.926 23.446 13.509 1.00 13.11 74 PRO A O 1
ATOM 574 N N . GLN A 1 75 ? 9.774 25.233 12.401 1.00 13.20 75 GLN A N 1
ATOM 575 C CA . GLN A 1 75 ? 11.165 24.817 12.524 1.00 13.73 75 GLN A CA 1
ATOM 576 C C . GLN A 1 75 ? 11.703 25.192 13.899 1.00 13.30 75 GLN A C 1
ATOM 577 O O . GLN A 1 75 ? 12.639 25.976 14.040 1.00 13.68 75 GLN A O 1
ATOM 583 N N . ALA A 1 76 ? 11.064 24.613 14.908 1.00 13.48 76 ALA A N 1
ATOM 584 C CA . ALA A 1 76 ? 11.416 24.809 16.304 1.00 13.36 76 ALA A CA 1
ATOM 585 C C . ALA A 1 76 ? 11.715 23.444 16.894 1.00 13.34 76 ALA A C 1
ATOM 586 O O . ALA A 1 76 ? 11.175 22.432 16.443 1.00 13.47 76 ALA A O 1
ATOM 588 N N . LEU A 1 77 ? 12.565 23.423 17.911 1.00 13.28 77 LEU A N 1
ATOM 589 C CA . LEU A 1 77 ? 12.779 22.207 18.670 1.00 13.27 77 LEU A CA 1
ATOM 590 C C . LEU A 1 77 ? 11.484 21.871 19.401 1.00 13.09 77 LEU A C 1
ATOM 591 O O . LEU A 1 77 ? 10.817 22.758 19.958 1.00 13.29 77 LEU A O 1
ATOM 596 N N . TYR A 1 78 ? 11.141 20.586 19.387 1.00 12.27 78 TYR A N 1
ATOM 597 C CA . TYR A 1 78 ? 10.064 20.062 20.214 1.00 12.73 78 TYR A CA 1
ATOM 598 C C . TYR A 1 78 ? 10.699 19.492 21.482 1.00 12.46 78 TYR A C 1
ATOM 599 O O . TYR A 1 78 ? 11.856 19.066 21.459 1.00 13.52 78 TYR A O 1
ATOM 608 N N . ILE A 1 79 ? 9.958 19.509 22.583 1.00 12.21 79 ILE A N 1
ATOM 609 C CA . ILE A 1 79 ? 10.463 18.991 23.854 1.00 12.09 79 ILE A CA 1
ATOM 610 C C . ILE A 1 79 ? 10.163 17.502 23.872 1.00 11.28 79 ILE A C 1
ATOM 611 O O . ILE A 1 79 ? 9.010 17.091 24.006 1.00 11.81 79 ILE A O 1
ATOM 616 N N . GLY A 1 80 ? 11.194 16.695 23.683 1.00 11.46 80 GLY A N 1
ATOM 617 C CA . GLY A 1 80 ? 11.019 15.252 23.606 1.00 11.26 80 GLY A CA 1
ATOM 618 C C . GLY A 1 80 ? 10.763 14.564 24.927 1.00 11.30 80 GLY A C 1
ATOM 619 O O . GLY A 1 80 ? 10.141 13.505 24.975 1.00 10.80 80 GLY A O 1
ATOM 620 N N . GLY A 1 81 ? 11.228 15.168 26.014 1.00 11.39 81 GLY A N 1
ATOM 621 C CA . GLY A 1 81 ? 11.090 14.564 27.323 1.00 11.42 81 GLY A CA 1
ATOM 622 C C . GLY A 1 81 ? 11.987 15.235 28.337 1.00 11.60 81 GLY A C 1
ATOM 623 O O . GLY A 1 81 ? 12.731 16.169 28.016 1.00 11.75 81 GLY A O 1
ATOM 624 N N . PRO A 1 82 ? 11.929 14.753 29.578 1.00 11.32 82 PRO A N 1
ATOM 625 C CA . PRO A 1 82 ? 12.607 15.424 30.683 1.00 11.53 82 PRO A CA 1
ATOM 626 C C . PRO A 1 82 ? 14.101 15.120 30.832 1.00 11.22 82 PRO A C 1
ATOM 627 O O . PRO A 1 82 ? 14.788 15.822 31.568 1.00 11.03 82 PRO A O 1
ATOM 631 N N . LEU A 1 83 ? 14.594 14.085 30.157 1.00 11.13 83 LEU A N 1
ATOM 632 C CA . LEU A 1 83 ? 15.987 13.669 30.275 1.00 11.59 83 LEU A CA 1
ATOM 633 C C . LEU A 1 83 ? 16.832 14.241 29.155 1.00 11.98 83 LEU A C 1
ATOM 634 O O . LEU A 1 83 ? 16.416 14.238 28.006 1.00 11.70 83 LEU A O 1
ATOM 639 N N . ASN A 1 84 ? 18.036 14.682 29.485 1.00 13.50 84 ASN A N 1
ATOM 640 C CA . ASN A 1 84 ? 19.010 15.074 28.478 1.00 14.28 84 ASN A CA 1
ATOM 641 C C . ASN A 1 84 ? 18.459 16.100 27.493 1.00 14.23 84 ASN A C 1
ATOM 642 O O . ASN A 1 84 ? 18.514 15.906 26.277 1.00 14.54 84 ASN A O 1
ATOM 647 N N . GLN A 1 85 ? 17.957 17.210 28.031 1.00 15.10 85 GLN A N 1
ATOM 648 C CA . GLN A 1 85 ? 17.323 18.234 27.198 1.00 16.24 85 GLN A CA 1
ATOM 649 C C . GLN A 1 85 ? 18.286 19.045 26.321 1.00 15.97 85 GLN A C 1
ATOM 650 O O . GLN A 1 85 ? 17.838 19.777 25.441 1.00 15.97 85 GLN A O 1
ATOM 656 N N . GLN A 1 86 ? 19.594 18.880 26.509 1.00 16.09 86 GLN A N 1
ATOM 657 C CA . GLN A 1 86 ? 20.559 19.504 25.602 1.00 16.67 86 GLN A CA 1
ATOM 658 C C . GLN A 1 86 ? 20.971 18.574 24.460 1.00 16.46 86 GLN A C 1
ATOM 659 O O . GLN A 1 86 ? 21.811 18.931 23.634 1.00 16.77 86 GLN A O 1
ATOM 665 N N . SER A 1 87 ? 20.368 17.389 24.405 1.00 15.38 87 SER A N 1
ATOM 666 C CA . SER A 1 87 ? 20.614 16.445 23.330 1.00 15.78 87 SER A CA 1
ATOM 667 C C . SER A 1 87 ? 19.418 16.420 22.388 1.00 15.40 87 SER A C 1
ATOM 668 O O . SER A 1 87 ? 18.268 16.485 22.822 1.00 14.35 87 SER A O 1
ATOM 671 N N . VAL A 1 88 ? 19.699 16.361 21.091 1.00 15.58 88 VAL A N 1
ATOM 672 C CA . VAL A 1 88 ? 18.668 16.467 20.059 1.00 16.11 88 VAL A CA 1
ATOM 673 C C . VAL A 1 88 ? 18.603 15.189 19.218 1.00 16.41 88 VAL A C 1
ATOM 674 O O . VAL A 1 88 ? 19.662 14.672 18.824 1.00 19.10 88 VAL A O 1
ATOM 678 N N . VAL A 1 89 ? 17.380 14.714 18.981 1.00 16.98 89 VAL A N 1
ATOM 679 C CA . VAL A 1 89 ? 17.028 13.556 18.146 1.00 16.64 89 VAL A CA 1
ATOM 680 C C . VAL A 1 89 ? 16.308 14.093 16.908 1.00 16.26 89 VAL A C 1
ATOM 681 O O . VAL A 1 89 ? 15.483 14.988 17.025 1.00 16.03 89 VAL A O 1
ATOM 685 N N . GLY A 1 90 ? 16.593 13.536 15.735 1.00 14.59 90 GLY A N 1
ATOM 686 C CA . GLY A 1 90 ? 15.801 13.832 14.527 1.00 14.63 90 GLY A CA 1
ATOM 687 C C . GLY A 1 90 ? 14.936 12.639 14.165 1.00 14.30 90 GLY A C 1
ATOM 688 O O . GLY A 1 90 ? 15.440 11.516 14.077 1.00 13.64 90 GLY A O 1
ATOM 689 N N . VAL A 1 91 ? 13.644 12.884 13.961 1.00 13.66 91 VAL A N 1
ATOM 690 C CA . VAL A 1 91 ? 12.734 11.873 13.446 1.00 13.75 91 VAL A CA 1
ATOM 691 C C . VAL A 1 91 ? 12.250 12.334 12.069 1.00 13.91 91 VAL A C 1
ATOM 692 O O . VAL A 1 91 ? 11.737 13.446 11.924 1.00 14.13 91 VAL A O 1
ATOM 696 N N . GLY A 1 92 ? 12.426 11.485 11.064 1.00 13.79 92 GLY A N 1
ATOM 697 C CA . GLY A 1 92 ? 12.021 11.795 9.706 1.00 13.65 92 GLY A CA 1
ATOM 698 C C . GLY A 1 92 ? 10.942 10.873 9.187 1.00 13.35 92 GLY A C 1
ATOM 699 O O . GLY A 1 92 ? 10.654 9.824 9.769 1.00 13.71 92 GLY A O 1
ATOM 700 N N . VAL A 1 93 ? 10.349 11.299 8.077 1.00 13.23 93 VAL A N 1
ATOM 701 C CA . VAL A 1 93 ? 9.445 10.498 7.275 1.00 12.75 93 VAL A CA 1
ATOM 702 C C . VAL A 1 93 ? 10.160 10.257 5.943 1.00 12.50 93 VAL A C 1
ATOM 703 O O . VAL A 1 93 ? 10.532 11.210 5.263 1.00 12.57 93 VAL A O 1
ATOM 707 N N . THR A 1 94 ? 10.406 8.997 5.592 1.00 12.26 94 THR A N 1
ATOM 708 C CA . THR A 1 94 ? 11.153 8.707 4.365 1.00 12.09 94 THR A CA 1
ATOM 709 C C . THR A 1 94 ? 10.375 9.145 3.126 1.00 11.25 94 THR A C 1
ATOM 710 O O . THR A 1 94 ? 9.148 9.040 3.075 1.00 11.31 94 THR A O 1
ATOM 714 N N . ALA A 1 95 ? 11.119 9.647 2.145 1.00 10.62 95 ALA A N 1
ATOM 715 C CA . ALA A 1 95 ? 10.571 10.043 0.863 1.00 10.06 95 ALA A CA 1
ATOM 716 C C . ALA A 1 95 ? 10.276 8.834 -0.005 1.00 9.60 95 ALA A C 1
ATOM 717 O O . ALA A 1 95 ? 10.765 7.730 0.233 1.00 9.35 95 ALA A O 1
ATOM 719 N N . GLN A 1 96 ? 9.518 9.054 -1.068 1.00 8.91 96 GLN A N 1
ATOM 720 C CA . GLN A 1 96 ? 9.289 7.997 -2.036 1.00 8.53 96 GLN A CA 1
ATOM 721 C C . GLN A 1 96 ? 10.641 7.465 -2.507 1.00 8.49 96 GLN A C 1
ATOM 722 O O . GLN A 1 96 ? 11.585 8.234 -2.731 1.00 8.93 96 GLN A O 1
ATOM 728 N N . GLY A 1 97 ? 10.746 6.145 -2.604 1.00 8.28 97 GLY A N 1
ATOM 729 C CA . GLY A 1 97 ? 11.943 5.491 -3.119 1.00 8.77 97 GLY A CA 1
ATOM 730 C C . GLY A 1 97 ? 12.927 4.987 -2.080 1.00 8.92 97 GLY A C 1
ATOM 731 O O . GLY A 1 97 ? 13.780 4.150 -2.391 1.00 8.95 97 GLY A O 1
ATOM 732 N N . VAL A 1 98 ? 12.805 5.473 -0.850 1.00 9.40 98 VAL A N 1
ATOM 733 C CA . VAL A 1 98 ? 13.810 5.235 0.178 1.00 10.30 98 VAL A CA 1
ATOM 734 C C . VAL A 1 98 ? 13.513 3.981 0.990 1.00 11.50 98 VAL A C 1
ATOM 735 O O . VAL A 1 98 ? 12.381 3.769 1.439 1.00 11.96 98 VAL A O 1
ATOM 739 N N . ASP A 1 99 ? 14.547 3.157 1.148 1.00 13.01 99 ASP A N 1
ATOM 740 C CA . ASP A 1 99 ? 14.537 2.025 2.072 1.00 13.79 99 ASP A CA 1
ATOM 741 C C . ASP A 1 99 ? 15.628 2.312 3.090 1.00 14.30 99 ASP A C 1
ATOM 742 O O . ASP A 1 99 ? 16.811 2.321 2.758 1.00 14.04 99 ASP A O 1
ATOM 747 N N . ALA A 1 100 ? 15.216 2.555 4.326 1.00 15.72 100 ALA A N 1
ATOM 748 C CA . ALA A 1 100 ? 16.133 2.961 5.377 1.00 16.51 100 ALA A CA 1
ATOM 749 C C . ALA A 1 100 ? 17.179 1.900 5.705 1.00 17.18 100 ALA A C 1
ATOM 750 O O . ALA A 1 100 ? 18.246 2.230 6.219 1.00 16.91 100 ALA A O 1
ATOM 752 N N . ALA A 1 101 ? 16.884 0.640 5.395 1.00 17.86 101 ALA A N 1
ATOM 753 C CA . ALA A 1 101 ? 17.846 -0.450 5.602 1.00 18.52 101 ALA A CA 1
ATOM 754 C C . ALA A 1 101 ? 19.111 -0.289 4.754 1.00 19.19 101 ALA A C 1
ATOM 755 O O . ALA A 1 101 ? 20.151 -0.880 5.069 1.00 19.78 101 ALA A O 1
ATOM 757 N N . ARG A 1 102 ? 19.017 0.493 3.677 1.00 19.45 102 ARG A N 1
ATOM 758 C CA . ARG A 1 102 ? 20.126 0.716 2.754 1.00 19.93 102 ARG A CA 1
ATOM 759 C C . ARG A 1 102 ? 20.700 2.136 2.839 1.00 19.80 102 ARG A C 1
ATOM 760 O O . ARG A 1 102 ? 21.488 2.549 1.976 1.00 20.40 102 ARG A O 1
ATOM 768 N N . VAL A 1 103 ? 20.311 2.877 3.875 1.00 19.22 103 VAL A N 1
ATOM 769 C CA . VAL A 1 103 ? 20.845 4.213 4.119 1.00 18.80 103 VAL A CA 1
ATOM 770 C C . VAL A 1 103 ? 21.413 4.229 5.534 1.00 18.74 103 VAL A C 1
ATOM 771 O O . VAL A 1 103 ? 20.662 4.161 6.502 1.00 18.17 103 VAL A O 1
ATOM 775 N N . ASP A 1 104 ? 22.739 4.294 5.641 1.00 19.04 104 ASP A N 1
ATOM 776 C CA . ASP A 1 104 ? 23.409 4.177 6.933 1.00 19.07 104 ASP A CA 1
ATOM 777 C C . ASP A 1 104 ? 22.961 5.237 7.929 1.00 18.53 104 ASP A C 1
ATOM 778 O O . ASP A 1 104 ? 22.841 4.956 9.115 1.00 19.46 104 ASP A O 1
ATOM 783 N N . ASN A 1 105 ? 22.699 6.449 7.448 1.00 17.43 105 ASN A N 1
ATOM 784 C CA . ASN A 1 105 ? 22.289 7.545 8.342 1.00 16.83 105 ASN A CA 1
ATOM 785 C C . ASN A 1 105 ? 20.794 7.615 8.671 1.00 16.11 105 ASN A C 1
ATOM 786 O O . ASN A 1 105 ? 20.350 8.565 9.320 1.00 15.25 105 ASN A O 1
ATOM 791 N N . LEU A 1 106 ? 20.021 6.619 8.234 1.00 15.61 106 LEU A N 1
ATOM 792 C CA . LEU A 1 106 ? 18.630 6.487 8.642 1.00 15.98 106 LEU A CA 1
ATOM 793 C C . LEU A 1 106 ? 18.416 5.161 9.357 1.00 16.29 106 LEU A C 1
ATOM 794 O O . LEU A 1 106 ? 18.964 4.131 8.941 1.00 16.76 106 LEU A O 1
ATOM 799 N N . THR A 1 107 ? 17.656 5.200 10.446 1.00 16.75 107 THR A N 1
ATOM 800 C CA . THR A 1 107 ? 17.297 4.009 11.201 1.00 17.17 107 THR A CA 1
ATOM 801 C C . THR A 1 107 ? 15.786 3.867 11.179 1.00 16.98 107 THR A C 1
ATOM 802 O O . THR A 1 107 ? 15.073 4.743 11.674 1.00 16.53 107 THR A O 1
ATOM 806 N N . ARG A 1 108 ? 15.304 2.781 10.579 1.00 17.67 108 ARG A N 1
ATOM 807 C CA . ARG A 1 108 ? 13.880 2.499 10.507 1.00 18.19 108 ARG A CA 1
ATOM 808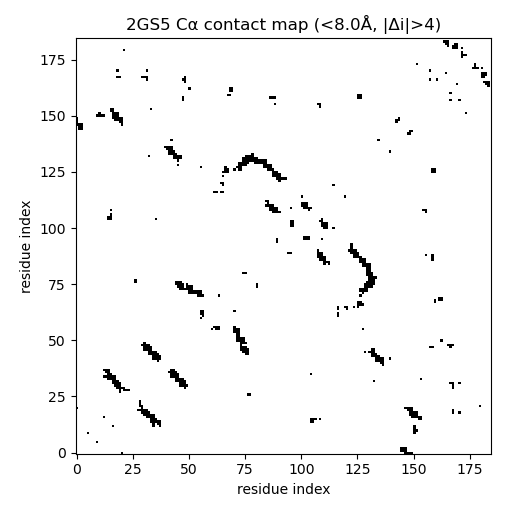 C C . ARG A 1 108 ? 13.310 2.303 11.906 1.00 17.60 108 ARG A C 1
ATOM 809 O O . ARG A 1 108 ? 13.872 1.565 12.706 1.00 18.25 108 ARG A O 1
ATOM 817 N N . LEU A 1 109 ? 12.206 2.977 12.182 1.00 17.19 109 LEU A N 1
ATOM 818 C CA . LEU A 1 109 ? 11.420 2.725 13.372 1.00 17.03 109 LEU A CA 1
ATOM 819 C C . LEU A 1 109 ? 10.315 1.755 12.964 1.00 17.21 109 LEU A C 1
ATOM 820 O O . LEU A 1 109 ? 10.376 0.570 13.291 1.00 17.94 109 LEU A O 1
ATOM 825 N N . ALA A 1 110 ? 9.340 2.250 12.207 1.00 17.09 110 ALA A N 1
ATOM 826 C CA . ALA A 1 110 ? 8.325 1.414 11.583 1.00 17.09 110 ALA A CA 1
ATOM 827 C C . ALA A 1 110 ? 7.798 2.179 10.382 1.00 17.28 110 ALA A C 1
ATOM 828 O O . ALA A 1 110 ? 7.785 3.414 10.380 1.00 16.93 110 ALA A O 1
ATOM 830 N N . ASN A 1 111 ? 7.374 1.448 9.352 1.00 17.43 111 ASN A N 1
ATOM 831 C CA . ASN A 1 111 ? 6.804 2.060 8.158 1.00 17.55 111 ASN A CA 1
ATOM 832 C C . ASN A 1 111 ? 7.768 3.112 7.589 1.00 17.17 111 ASN A C 1
ATOM 833 O O . ASN A 1 111 ? 8.909 2.773 7.310 1.00 17.45 111 ASN A O 1
ATOM 838 N N . ARG A 1 112 ? 7.333 4.364 7.432 1.00 16.78 112 ARG A N 1
ATOM 839 C CA . ARG A 1 112 ? 8.190 5.416 6.865 1.00 16.62 112 ARG A CA 1
ATOM 840 C C . ARG A 1 112 ? 8.917 6.248 7.919 1.00 16.14 112 ARG A C 1
ATOM 841 O O . ARG A 1 112 ? 9.674 7.157 7.586 1.00 15.41 112 ARG A O 1
ATOM 849 N N . LEU A 1 113 ? 8.708 5.937 9.193 1.00 15.74 113 LEU A N 1
ATOM 850 C CA . LEU A 1 113 ? 9.325 6.717 10.248 1.00 16.04 113 LEU A CA 1
ATOM 851 C C . LEU A 1 113 ? 10.745 6.244 10.463 1.00 15.47 113 LEU A C 1
ATOM 852 O O . LEU A 1 113 ? 10.995 5.046 10.550 1.00 15.84 113 LEU A O 1
ATOM 857 N N . VAL A 1 114 ? 11.670 7.195 10.556 1.00 15.29 114 VAL A N 1
ATOM 858 C CA . VAL A 1 114 ? 13.075 6.903 10.750 1.00 15.36 114 VAL A CA 1
ATOM 859 C C . VAL A 1 114 ? 13.691 7.851 11.765 1.00 15.47 114 VAL A C 1
ATOM 860 O O . VAL A 1 114 ? 13.222 8.967 11.945 1.00 15.23 114 VAL A O 1
ATOM 872 N N . VAL A 1 116 ? 16.936 10.045 12.144 1.00 15.89 116 VAL A N 1
ATOM 873 C CA . VAL A 1 116 ? 17.939 10.619 11.251 1.00 15.79 116 VAL A CA 1
ATOM 874 C C . VAL A 1 116 ? 19.204 10.869 12.048 1.00 15.60 116 VAL A C 1
ATOM 875 O O . VAL A 1 116 ? 19.162 11.509 13.098 1.00 15.60 116 VAL A O 1
ATOM 879 N N . ASN A 1 117 ? 20.323 10.344 11.566 1.00 15.23 117 ASN A N 1
ATOM 880 C CA . ASN A 1 117 ? 21.598 10.616 12.183 1.00 15.43 117 ASN A CA 1
ATOM 881 C C . ASN A 1 117 ? 21.998 12.051 11.893 1.00 15.22 117 ASN A C 1
ATOM 882 O O . ASN A 1 117 ? 22.263 12.401 10.744 1.00 15.32 117 ASN A O 1
ATOM 887 N N . LEU A 1 118 ? 22.034 12.891 12.932 1.00 14.90 118 LEU A N 1
ATOM 888 C CA . LEU A 1 118 ? 22.276 14.328 12.734 1.00 15.05 118 LEU A CA 1
ATOM 889 C C . LEU A 1 118 ? 23.738 14.657 12.431 1.00 15.07 118 LEU A C 1
ATOM 890 O O . LEU A 1 118 ? 24.080 15.812 12.200 1.00 14.90 118 LEU A O 1
ATOM 895 N N . GLY A 1 119 ? 24.596 13.637 12.436 1.00 15.13 119 GLY A N 1
ATOM 896 C CA . GLY A 1 119 ? 25.951 13.761 11.913 1.00 15.74 119 GLY A CA 1
ATOM 897 C C . GLY A 1 119 ? 26.038 13.632 10.400 1.00 16.39 119 GLY A C 1
ATOM 898 O O . GLY A 1 119 ? 27.101 13.872 9.815 1.00 17.16 119 GLY A O 1
ATOM 899 N N . ALA A 1 120 ? 24.934 13.235 9.765 1.00 16.47 120 ALA A N 1
ATOM 900 C CA . ALA A 1 120 ? 24.868 13.156 8.312 1.00 16.55 120 ALA A CA 1
ATOM 901 C C . ALA A 1 120 ? 24.977 14.546 7.689 1.00 17.12 120 ALA A C 1
ATOM 902 O O . ALA A 1 120 ? 24.779 15.569 8.356 1.00 17.34 120 ALA A O 1
ATOM 904 N N . ASP A 1 121 ? 25.295 14.570 6.402 1.00 17.16 121 ASP A N 1
ATOM 905 C CA . ASP A 1 121 ? 25.238 15.785 5.611 1.00 17.41 121 ASP A CA 1
ATOM 906 C C . ASP A 1 121 ? 23.769 16.077 5.328 1.00 17.35 121 ASP A C 1
ATOM 907 O O . ASP A 1 121 ? 23.094 15.253 4.705 1.00 16.81 121 ASP A O 1
ATOM 912 N N . PRO A 1 122 ? 23.255 17.237 5.786 1.00 17.51 122 PRO A N 1
ATOM 913 C CA . PRO A 1 122 ? 21.853 17.562 5.502 1.00 17.82 122 PRO A CA 1
ATOM 914 C C . PRO A 1 122 ? 21.483 17.511 4.018 1.00 18.09 122 PRO A C 1
ATOM 915 O O . PRO A 1 122 ? 20.328 17.237 3.693 1.00 17.71 122 PRO A O 1
ATOM 919 N N . GLU A 1 123 ? 22.447 17.785 3.139 1.00 18.19 123 GLU A N 1
ATOM 920 C CA . GLU A 1 123 ? 22.214 17.693 1.694 1.00 19.17 123 GLU A CA 1
ATOM 921 C C . GLU A 1 123 ? 22.042 16.249 1.210 1.00 19.00 123 GLU A C 1
ATOM 922 O O . GLU A 1 123 ? 21.357 16.022 0.209 1.00 19.23 123 GLU A O 1
ATOM 928 N N . GLU A 1 124 ? 22.650 15.287 1.905 1.00 18.70 124 GLU A N 1
ATOM 929 C CA . GLU A 1 124 ? 22.411 13.852 1.652 1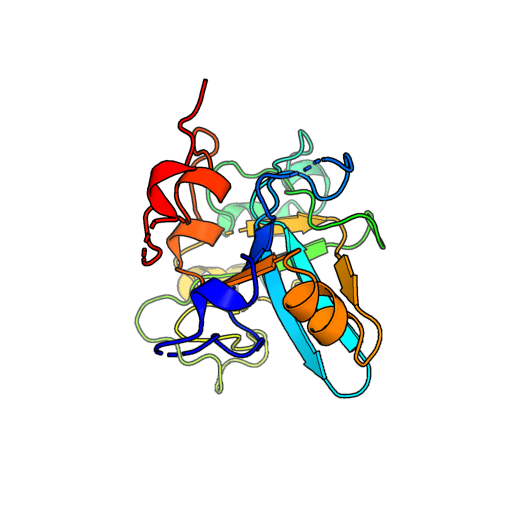.00 18.86 124 GLU A CA 1
ATOM 930 C C . GLU A 1 124 ? 20.981 13.495 2.015 1.00 17.30 124 GLU A C 1
ATOM 931 O O . GLU A 1 124 ? 20.277 12.807 1.269 1.00 17.49 124 GLU A O 1
ATOM 937 N N . ILE A 1 125 ? 20.567 13.951 3.189 1.00 15.70 125 ILE A N 1
ATOM 938 C CA . ILE A 1 125 ? 19.324 13.512 3.792 1.00 14.64 125 ILE A CA 1
ATOM 939 C C . ILE A 1 125 ? 18.105 14.193 3.166 1.00 14.37 125 ILE A C 1
ATOM 940 O O 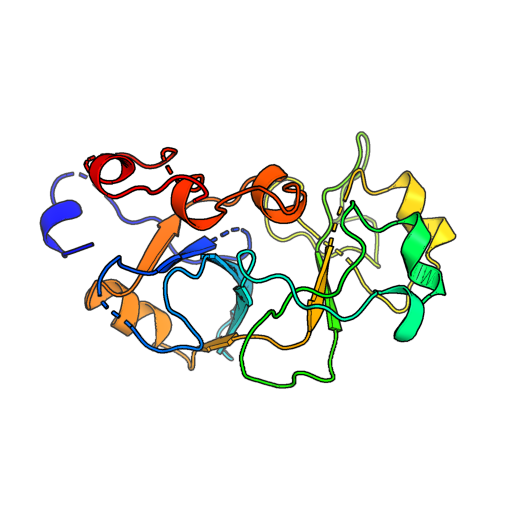. ILE A 1 125 ? 17.059 13.565 3.029 1.00 13.49 125 ILE A O 1
ATOM 945 N N . LYS A 1 126 ? 18.254 15.456 2.757 1.00 14.15 126 LYS A N 1
ATOM 946 C CA . LYS A 1 126 ? 17.130 16.249 2.228 1.00 13.88 126 LYS A CA 1
ATOM 947 C C . LYS A 1 126 ? 16.255 15.501 1.201 1.00 12.98 126 LYS A C 1
ATOM 948 O O . LYS A 1 126 ? 15.049 15.414 1.397 1.00 12.81 126 LYS A O 1
ATOM 954 N N . PRO A 1 127 ? 16.855 14.949 0.121 1.00 12.13 127 PRO A N 1
ATOM 955 C CA . PRO A 1 127 ? 16.037 14.221 -0.870 1.00 12.21 127 PRO A CA 1
ATOM 956 C C . PRO A 1 127 ? 15.405 12.925 -0.368 1.00 11.56 127 PRO A C 1
ATOM 957 O O . PRO A 1 127 ? 14.483 12.400 -1.000 1.00 10.89 127 PRO A O 1
ATOM 961 N N . LEU A 1 128 ? 15.898 12.418 0.761 1.00 11.30 128 LEU A N 1
ATOM 962 C CA . LEU A 1 128 ? 15.493 11.109 1.275 1.00 11.85 128 LEU A CA 1
ATOM 963 C C . LEU A 1 128 ? 14.370 11.176 2.297 1.00 11.47 128 LEU A C 1
ATOM 964 O O . LEU A 1 128 ? 13.865 10.127 2.712 1.00 10.91 128 LEU A O 1
ATOM 969 N N . VAL A 1 129 ? 13.984 12.387 2.705 1.00 11.22 129 VAL A N 1
ATOM 970 C CA . VAL A 1 129 ? 12.860 12.563 3.631 1.00 11.71 129 VAL A CA 1
ATOM 971 C C . VAL A 1 129 ? 11.826 13.539 3.081 1.00 12.04 129 VAL A C 1
ATOM 972 O O . VAL A 1 129 ? 12.173 14.483 2.374 1.00 11.53 129 VAL A O 1
ATOM 976 N N . SER A 1 130 ? 10.556 13.295 3.396 1.00 12.07 130 SER A N 1
ATOM 977 C CA . SER A 1 130 ? 9.479 14.220 3.037 1.00 12.93 130 SER A CA 1
ATOM 978 C C . SER A 1 130 ? 9.184 15.172 4.176 1.00 13.24 130 SER A C 1
ATOM 979 O O . SER A 1 130 ? 8.520 16.191 3.989 1.00 14.25 130 SER A O 1
ATOM 982 N N . GLY A 1 131 ? 9.668 14.826 5.365 1.00 13.44 131 GLY A N 1
ATOM 983 C CA . GLY A 1 131 ? 9.489 15.661 6.543 1.00 13.32 131 GLY A CA 1
ATOM 984 C C . GLY A 1 131 ? 10.434 15.239 7.640 1.00 13.11 131 GLY A C 1
ATOM 985 O O . GLY A 1 131 ? 10.980 14.144 7.601 1.00 12.63 131 GLY A O 1
ATOM 994 N N . ARG A 1 133 ? 11.427 16.338 12.101 1.00 13.12 133 ARG A N 1
ATOM 995 C CA . ARG A 1 133 ? 11.232 17.159 13.289 1.00 12.79 133 ARG A CA 1
ATOM 996 C C . ARG A 1 133 ? 12.339 16.844 14.279 1.00 12.40 133 ARG A C 1
ATOM 997 O O . ARG A 1 133 ? 12.795 15.700 14.359 1.00 12.10 133 ARG A O 1
ATOM 1005 N N . LEU A 1 134 ? 12.769 17.866 15.009 1.00 11.67 134 LEU A N 1
ATOM 1006 C CA . LEU A 1 134 ? 13.870 17.741 15.970 1.00 12.11 134 LEU A CA 1
ATOM 1007 C C . LEU A 1 134 ? 13.346 17.841 17.392 1.00 11.40 134 LEU A C 1
ATOM 1008 O O . LEU A 1 134 ? 12.524 18.699 17.702 1.00 11.69 134 LEU A O 1
ATOM 1013 N N . PHE A 1 135 ? 13.853 16.965 18.253 1.00 12.03 135 PHE A N 1
ATOM 1014 C CA . PHE A 1 135 ? 13.388 16.858 19.630 1.00 12.25 135 PHE A CA 1
ATOM 1015 C C . PHE A 1 135 ? 14.524 17.007 20.612 1.00 12.33 135 PHE A C 1
ATOM 1016 O O . PHE A 1 135 ? 15.529 16.313 20.508 1.00 12.90 135 PHE A O 1
ATOM 1024 N N . ALA A 1 136 ? 14.347 17.914 21.568 1.00 11.86 136 ALA A N 1
ATOM 1025 C CA . ALA A 1 136 ? 15.307 18.138 22.642 1.00 11.86 136 ALA A CA 1
ATOM 1026 C C . ALA A 1 136 ? 14.855 17.338 23.850 1.00 11.54 136 ALA A C 1
ATOM 1027 O O . ALA A 1 136 ? 13.737 17.520 24.332 1.00 11.74 136 ALA A O 1
ATOM 1029 N N . GLY A 1 137 ? 15.706 16.437 24.321 1.00 11.59 137 GLY A N 1
ATOM 1030 C CA . GLY A 1 137 ? 15.386 15.603 25.467 1.00 11.40 137 GLY A CA 1
ATOM 1031 C C . GLY A 1 137 ? 14.598 14.379 25.065 1.00 11.27 137 GLY A C 1
ATOM 1032 O O . GLY A 1 137 ? 14.125 14.267 23.931 1.00 10.95 137 GLY A O 1
ATOM 1033 N N . HIS A 1 138 ? 14.457 13.448 25.997 1.00 11.29 138 HIS A N 1
ATOM 1034 C CA . HIS A 1 138 ? 13.708 12.232 25.747 1.00 11.38 138 HIS A CA 1
ATOM 1035 C C . HIS A 1 138 ? 13.141 11.671 27.040 1.00 11.79 138 HIS A C 1
ATOM 1036 O O . HIS A 1 138 ? 13.415 12.183 28.127 1.00 11.33 138 HIS A O 1
ATOM 1043 N N . ALA A 1 139 ? 12.315 10.641 26.874 1.00 11.26 139 ALA A N 1
ATOM 1044 C CA . ALA A 1 139 ? 11.718 9.882 27.969 1.00 12.04 139 ALA A CA 1
ATOM 1045 C C . ALA A 1 139 ? 12.337 8.482 27.961 1.00 12.11 139 ALA A C 1
ATOM 1046 O O . ALA A 1 139 ? 12.674 7.956 26.909 1.00 11.71 139 ALA A O 1
ATOM 1048 N N . GLU A 1 140 ? 12.521 7.913 29.148 1.00 12.30 140 GLU A N 1
ATOM 1049 C CA . GLU A 1 140 ? 13.112 6.579 29.290 1.00 12.67 140 GLU A CA 1
ATOM 1050 C C . GLU A 1 140 ? 12.268 5.749 30.241 1.00 12.50 140 GLU A C 1
ATOM 1051 O O . GLU A 1 140 ? 11.774 6.265 31.248 1.00 13.31 140 GLU A O 1
ATOM 1057 N N . TRP A 1 141 ? 12.113 4.467 29.913 1.00 11.71 141 TRP A N 1
ATOM 1058 C CA . TRP A 1 141 ? 11.510 3.472 30.804 1.00 12.17 141 TRP A CA 1
ATOM 1059 C C . TRP A 1 141 ? 12.533 2.405 31.126 1.00 12.20 141 TRP A C 1
ATOM 1060 O O . TRP A 1 141 ? 13.140 1.819 30.222 1.00 12.14 141 TRP A O 1
ATOM 1071 N N . ALA A 1 142 ? 12.717 2.141 32.412 1.00 12.52 142 ALA A N 1
ATOM 1072 C CA . ALA A 1 142 ? 13.525 1.009 32.830 1.00 13.39 142 ALA A CA 1
ATOM 1073 C C . ALA A 1 142 ? 12.918 -0.284 32.299 1.00 13.90 142 ALA A C 1
ATOM 1074 O O . ALA A 1 142 ? 11.730 -0.333 31.980 1.00 14.16 142 ALA A O 1
ATOM 1076 N N . PRO A 1 143 ? 13.728 -1.348 32.220 1.00 14.60 143 PRO A N 1
ATOM 1077 C CA . PRO A 1 143 ? 13.194 -2.648 31.832 1.00 14.87 143 PRO A CA 1
ATOM 1078 C C . PRO A 1 143 ? 11.956 -3.022 32.632 1.00 14.50 143 PRO A C 1
ATOM 1079 O O . PRO A 1 143 ? 11.960 -2.905 33.853 1.00 15.04 143 PRO A O 1
ATOM 1083 N N . GLY A 1 144 ? 10.906 -3.447 31.940 1.00 14.65 144 GLY A N 1
ATOM 1084 C CA . GLY A 1 144 ? 9.667 -3.874 32.586 1.00 14.76 144 GLY A CA 1
ATOM 1085 C C . GLY A 1 144 ? 8.731 -2.760 33.034 1.00 14.62 144 GLY A C 1
ATOM 1086 O O . GLY A 1 144 ? 7.564 -3.011 33.330 1.00 15.33 144 GLY A O 1
ATOM 1087 N N . GLN A 1 145 ? 9.223 -1.522 33.068 1.00 14.15 145 GLN A N 1
ATOM 1088 C CA . GLN A 1 145 ? 8.458 -0.418 33.651 1.00 13.81 145 GLN A CA 1
ATOM 1089 C C . GLN A 1 145 ? 7.358 0.092 32.721 1.00 13.51 145 GLN A C 1
ATOM 1090 O O . GLN A 1 145 ? 6.260 0.417 33.183 1.00 13.99 145 GLN A O 1
ATOM 1096 N N . LEU A 1 146 ? 7.630 0.139 31.419 1.00 13.59 146 LEU A N 1
ATOM 1097 C CA . LEU A 1 146 ? 6.594 0.524 30.462 1.00 13.75 146 LEU A CA 1
ATOM 1098 C C . LEU A 1 146 ? 5.434 -0.465 30.532 1.00 13.67 146 LEU A C 1
ATOM 1099 O O . LEU A 1 146 ? 4.275 -0.054 30.573 1.00 13.52 146 LEU A O 1
ATOM 1104 N N . ALA A 1 147 ? 5.744 -1.762 30.573 1.00 14.28 147 ALA A N 1
ATOM 1105 C CA . ALA A 1 147 ? 4.708 -2.789 30.700 1.00 14.82 147 ALA A CA 1
ATOM 1106 C C . ALA A 1 147 ? 3.847 -2.573 31.940 1.00 15.23 147 ALA A C 1
ATOM 1107 O O . ALA A 1 147 ? 2.614 -2.654 31.883 1.00 15.45 147 ALA A O 1
ATOM 1109 N N . GLN A 1 148 ? 4.500 -2.304 33.067 1.00 15.72 148 GLN A N 1
ATOM 1110 C CA . GLN A 1 148 ? 3.781 -2.029 34.310 1.00 15.37 148 GLN A CA 1
ATOM 1111 C C . GLN A 1 148 ? 2.847 -0.826 34.164 1.00 15.05 148 GLN A C 1
ATOM 1112 O O . GLN A 1 148 ? 1.696 -0.864 34.579 1.00 15.28 148 GLN A O 1
ATOM 1118 N N . GLU A 1 149 ? 3.348 0.243 33.559 1.00 14.41 149 GLU A N 1
ATOM 1119 C CA . GLU A 1 149 ? 2.540 1.458 33.387 1.00 13.64 149 GLU A CA 1
ATOM 1120 C C . GLU A 1 149 ? 1.362 1.230 32.448 1.00 13.82 149 GLU A C 1
ATOM 1121 O O . GLU A 1 149 ? 0.284 1.759 32.686 1.00 13.67 149 GLU A O 1
ATOM 1127 N N . ILE A 1 150 ? 1.569 0.449 31.391 1.00 14.26 150 ILE A N 1
ATOM 1128 C CA . ILE A 1 150 ? 0.473 0.100 30.489 1.00 14.72 150 ILE A CA 1
ATOM 1129 C C . ILE A 1 150 ? -0.604 -0.699 31.241 1.00 15.40 150 ILE A C 1
ATOM 1130 O O . ILE A 1 150 ? -1.791 -0.381 31.149 1.00 15.45 150 ILE A O 1
ATOM 1135 N N . GLU A 1 151 ? -0.174 -1.681 32.028 1.00 16.31 151 GLU A N 1
ATOM 1136 C CA . GLU A 1 151 ? -1.098 -2.476 32.851 1.00 17.27 151 GLU A CA 1
ATOM 1137 C C . GLU A 1 151 ? -1.878 -1.609 33.836 1.00 17.23 151 GLU A C 1
ATOM 1138 O O . GLU A 1 151 ? -3.046 -1.889 34.135 1.00 17.55 151 GLU A O 1
ATOM 1144 N N . ASN A 1 152 ? -1.244 -0.548 34.322 1.00 16.68 152 ASN A N 1
ATOM 1145 C CA . ASN A 1 152 ? -1.895 0.391 35.237 1.00 16.45 152 ASN A CA 1
ATOM 1146 C C . ASN A 1 152 ? -2.886 1.343 34.547 1.00 15.92 152 ASN A C 1
ATOM 1147 O O . ASN A 1 152 ? -3.623 2.069 35.219 1.00 16.33 152 ASN A O 1
ATOM 1152 N N . GLY A 1 153 ? -2.899 1.343 33.216 1.00 14.90 153 GLY A N 1
ATOM 1153 C CA . GLY A 1 153 ? -3.781 2.209 32.434 1.00 14.56 153 GLY A CA 1
ATOM 1154 C C . GLY A 1 15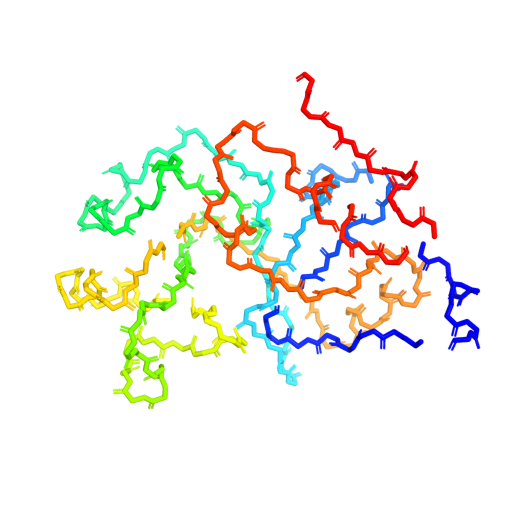3 ? -3.209 3.571 32.057 1.00 13.84 153 GLY A C 1
ATOM 1155 O O . GLY A 1 153 ? -3.949 4.423 31.562 1.00 13.75 153 GLY A O 1
ATOM 1156 N N . ASP A 1 154 ? -1.902 3.767 32.251 1.00 13.45 154 ASP A N 1
ATOM 1157 C CA . ASP A 1 154 ? -1.247 5.076 32.016 1.00 13.21 154 ASP A CA 1
ATOM 1158 C C . ASP A 1 154 ? -1.151 5.472 30.551 1.00 12.34 154 ASP A C 1
ATOM 1159 O O . ASP A 1 154 ? -1.151 6.670 30.220 1.00 11.70 154 ASP A O 1
ATOM 1164 N N . TRP A 1 155 ? -1.031 4.470 29.687 1.00 11.85 155 TRP A N 1
ATOM 1165 C CA . TRP A 1 155 ? -0.759 4.687 28.275 1.00 11.07 155 TRP A CA 1
ATOM 1166 C C . TRP A 1 155 ? -1.617 3.783 27.420 1.00 11.38 155 TRP A C 1
ATOM 1167 O O . TRP A 1 155 ? -1.935 2.669 27.829 1.00 12.30 155 TRP A O 1
ATOM 1178 N N . PHE A 1 156 ? -1.971 4.270 26.235 1.00 10.50 156 PHE A N 1
ATOM 1179 C CA . PHE A 1 156 ? -2.555 3.448 25.189 1.00 10.91 156 PHE A CA 1
ATOM 1180 C C . PHE A 1 156 ? -1.545 3.393 24.047 1.00 10.49 156 PHE A C 1
ATOM 1181 O O . PHE A 1 156 ? -1.081 4.425 23.566 1.00 10.94 156 PHE A O 1
ATOM 1189 N N . VAL A 1 157 ? -1.199 2.178 23.640 1.00 10.57 157 VAL A N 1
ATOM 1190 C CA . VAL A 1 157 ? -0.200 1.957 22.602 1.00 10.52 157 VAL A CA 1
ATOM 1191 C C . VAL A 1 157 ? -0.889 1.926 21.251 1.00 10.79 157 VAL A C 1
ATOM 1192 O O . VAL A 1 157 ? -1.813 1.138 21.051 1.00 10.97 157 VAL A O 1
ATOM 1196 N N . ALA A 1 158 ? -0.460 2.796 20.342 1.00 11.11 158 ALA A N 1
ATOM 1197 C CA . ALA A 1 158 ? -1.066 2.907 19.007 1.00 11.45 158 ALA A CA 1
ATOM 1198 C C . ALA A 1 158 ? -0.006 3.130 17.944 1.00 12.47 158 ALA A C 1
ATOM 1199 O O . ALA A 1 158 ? 1.053 3.673 18.226 1.00 12.13 158 ALA A O 1
ATOM 1201 N N . PRO A 1 159 ? -0.287 2.695 16.710 1.00 12.97 159 PRO A N 1
ATOM 1202 C CA . PRO A 1 159 ? 0.669 3.021 15.650 1.00 13.59 159 PRO A CA 1
ATOM 1203 C C . PRO A 1 159 ? 0.779 4.526 15.396 1.00 13.67 159 PRO A C 1
ATOM 1204 O O . PRO A 1 159 ? -0.229 5.230 15.366 1.00 13.42 159 PRO A O 1
ATOM 1208 N N . ALA A 1 160 ? 2.013 5.011 15.251 1.00 14.21 160 ALA A N 1
ATOM 1209 C CA . ALA A 1 160 ? 2.258 6.395 14.859 1.00 14.16 160 ALA A CA 1
ATOM 1210 C C . ALA A 1 160 ? 2.056 6.530 13.357 1.00 14.88 160 ALA A C 1
ATOM 1211 O O . ALA A 1 160 ? 2.271 5.564 12.612 1.00 15.41 160 ALA A O 1
ATOM 1213 N N . LEU A 1 161 ? 1.624 7.715 12.926 1.00 14.96 161 LEU A N 1
ATOM 1214 C CA . LEU A 1 161 ? 1.585 8.068 11.508 1.00 14.97 161 LEU A CA 1
ATOM 1215 C C . LEU A 1 161 ? 2.581 9.184 11.213 1.00 15.05 161 LEU A C 1
ATOM 1216 O O . LEU A 1 161 ? 2.933 9.962 12.088 1.00 14.67 161 LEU A O 1
ATOM 1221 N N . PRO A 1 162 ? 3.018 9.285 9.952 1.00 14.59 162 PRO A N 1
ATOM 1222 C CA . PRO A 1 162 ? 3.856 10.408 9.525 1.00 14.96 162 PRO A CA 1
ATOM 1223 C C . PRO A 1 162 ? 3.325 11.766 9.982 1.00 15.12 162 PRO A C 1
ATOM 1224 O O . PRO A 1 162 ? 4.112 12.606 10.418 1.00 15.37 162 PRO A O 1
ATOM 1228 N N . SER A 1 163 ? 2.007 11.978 9.910 1.00 15.36 163 SER A N 1
ATOM 1229 C CA . SER A 1 163 ? 1.411 13.266 10.279 1.00 15.29 163 SER A CA 1
ATOM 1230 C C . SER A 1 163 ? 1.559 13.617 11.768 1.00 15.26 163 SER A C 1
ATOM 1231 O O . SER A 1 163 ? 1.408 14.778 12.156 1.00 15.57 163 SER A O 1
ATOM 1234 N N . ASP A 1 164 ? 1.852 12.625 12.605 1.00 14.90 164 ASP A N 1
ATOM 1235 C CA . ASP A 1 164 ? 2.109 12.881 14.027 1.00 14.95 164 ASP A CA 1
ATOM 1236 C C . ASP A 1 164 ? 3.436 13.598 14.200 1.00 15.17 164 ASP A C 1
ATOM 1237 O O . ASP A 1 164 ? 3.624 14.358 15.148 1.00 14.82 164 ASP A O 1
ATOM 1242 N N . VAL A 1 165 ? 4.357 13.307 13.287 1.00 15.37 165 VAL A N 1
ATOM 1243 C CA . VAL A 1 165 ? 5.706 13.862 13.323 1.00 15.97 165 VAL A CA 1
ATOM 1244 C C . VAL A 1 165 ? 5.808 15.190 12.577 1.00 16.12 165 VAL A C 1
ATOM 1245 O O . VAL A 1 165 ? 6.635 16.035 12.933 1.00 15.72 165 VAL A O 1
ATOM 1249 N N . THR A 1 166 ? 4.964 15.377 11.558 1.00 16.19 166 THR A N 1
ATOM 1250 C CA . THR A 1 166 ? 5.034 16.544 10.674 1.00 17.00 166 THR A CA 1
ATOM 1251 C C . THR A 1 166 ? 3.856 17.509 10.861 1.00 17.17 166 THR A C 1
ATOM 1252 O O . THR A 1 166 ? 3.685 18.454 10.090 1.00 17.72 166 THR A O 1
ATOM 1256 N N . ALA A 1 167 ? 3.071 17.296 11.915 1.00 18.17 167 ALA A N 1
ATOM 1257 C CA . ALA A 1 167 ? 1.891 18.107 12.173 1.00 18.72 167 ALA A CA 1
ATOM 1258 C C . ALA A 1 167 ? 2.213 19.599 12.310 1.00 19.15 167 ALA A C 1
ATOM 1259 O O . ALA A 1 167 ? 3.170 19.959 12.965 1.00 18.07 167 ALA A O 1
ATOM 1261 N N . PRO A 1 168 ? 1.398 20.470 11.698 1.00 19.52 168 PRO A N 1
ATOM 1262 C CA . PRO A 1 168 ? 1.490 21.909 11.928 1.00 19.42 168 PRO A CA 1
ATOM 1263 C C . PRO A 1 168 ? 1.388 22.269 13.411 1.00 19.42 168 PRO A C 1
ATOM 1264 O O . PRO A 1 168 ? 0.856 21.484 14.191 1.00 18.10 168 PRO A O 1
ATOM 1268 N N . GLY A 1 169 ? 1.879 23.442 13.804 1.00 19.66 169 GLY A N 1
ATOM 1269 C CA . GLY A 1 169 ? 1.910 23.806 15.222 1.00 20.44 169 GLY A CA 1
ATOM 1270 C C . GLY A 1 169 ? 0.554 24.170 15.809 1.00 21.06 169 GLY A C 1
ATOM 1271 O O . GLY A 1 169 ? 0.422 24.321 17.021 1.00 22.79 169 GLY A O 1
ATOM 1272 N N . SER A 1 170 ? -0.449 24.308 14.954 1.00 21.07 170 SER A N 1
ATOM 1273 C CA . SER A 1 170 ? -1.820 24.589 15.401 1.00 21.36 170 SER A CA 1
ATOM 1274 C C . SER A 1 170 ? -2.565 23.330 15.865 1.00 21.58 170 SER A C 1
ATOM 1275 O O . SER A 1 170 ? -3.694 23.424 16.351 1.00 22.50 170 SER A O 1
ATOM 1278 N N . VAL A 1 171 ? -1.932 22.168 15.724 1.00 21.00 171 VAL A N 1
ATOM 1279 C CA . VAL A 1 171 ? -2.582 20.868 15.928 1.00 20.84 171 VAL A CA 1
ATOM 1280 C C . VAL A 1 171 ? -2.541 20.443 17.390 1.00 19.66 171 VAL A C 1
ATOM 1281 O O . VAL A 1 171 ? -1.578 20.724 18.106 1.00 20.46 171 VAL A O 1
ATOM 1285 N N . ASP A 1 172 ? -3.598 19.758 17.819 1.00 17.72 172 ASP A N 1
ATOM 1286 C CA . ASP A 1 172 ? -3.631 19.088 19.113 1.00 16.62 172 ASP A CA 1
ATOM 1287 C C . ASP A 1 172 ? -3.212 17.646 18.821 1.00 15.79 172 ASP A C 1
ATOM 1288 O O . ASP A 1 172 ? -4.019 16.828 18.385 1.00 14.93 172 ASP A O 1
ATOM 1293 N N . VAL A 1 173 ? -1.929 17.344 19.006 1.00 15.01 173 VAL A N 1
ATOM 1294 C CA .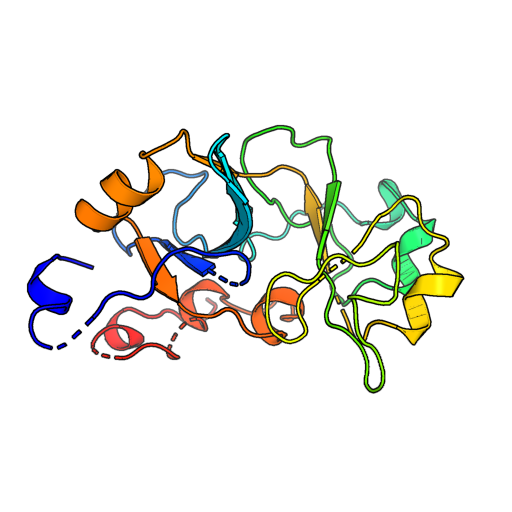 VAL A 1 173 ? -1.404 16.050 18.579 1.00 15.21 173 VAL A CA 1
ATOM 1295 C C . VAL A 1 173 ? -2.078 14.916 19.353 1.00 14.28 173 VAL A C 1
ATOM 1296 O O . VAL A 1 173 ? -2.486 13.899 18.767 1.00 14.17 173 VAL A O 1
ATOM 1300 N N . TRP A 1 174 ? -2.218 15.112 20.662 1.00 13.10 174 TRP A N 1
ATOM 1301 C CA . TRP A 1 174 ? -2.880 14.130 21.522 1.00 12.97 174 TRP A CA 1
ATOM 1302 C C . TRP A 1 174 ? -4.331 13.895 21.083 1.00 12.36 174 TRP A C 1
ATOM 1303 O O . TRP A 1 174 ? -4.756 12.756 20.909 1.00 12.16 174 TRP A O 1
ATOM 1314 N N . GLY A 1 175 ? -5.072 14.976 20.865 1.00 12.41 175 GLY A N 1
ATOM 1315 C CA . GLY A 1 175 ? -6.438 14.869 20.371 1.00 12.11 175 GLY A CA 1
ATOM 1316 C C . GLY A 1 175 ? -6.557 14.143 19.040 1.00 11.99 175 GLY A C 1
ATOM 1317 O O . GLY A 1 175 ? -7.439 13.297 18.866 1.00 11.69 175 GLY A O 1
ATOM 1318 N N . ASP A 1 176 ? -5.669 14.466 18.101 1.00 12.21 176 ASP A N 1
ATOM 1319 C CA . ASP A 1 176 ? -5.711 13.849 16.782 1.00 12.58 176 ASP A CA 1
ATOM 1320 C C . ASP A 1 176 ? -5.432 12.349 16.872 1.00 12.18 176 ASP A C 1
ATOM 1321 O O . ASP A 1 176 ? -6.090 11.546 16.220 1.00 12.36 176 ASP A O 1
ATOM 1326 N N . VAL A 1 177 ? -4.475 11.958 17.706 1.00 11.85 177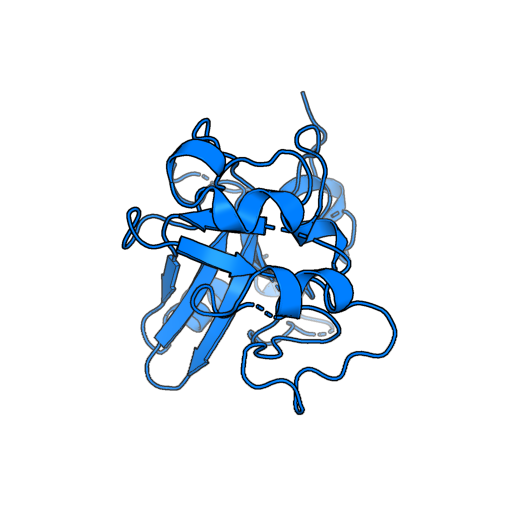 VAL A N 1
ATOM 1327 C CA . VAL A 1 177 ? -4.169 10.527 17.844 1.00 11.86 177 VAL A CA 1
ATOM 1328 C C . VAL A 1 177 ? -5.345 9.796 18.496 1.00 11.59 177 VAL A C 1
ATOM 1329 O O . VAL A 1 177 ? -5.705 8.706 18.066 1.00 11.26 177 VAL A O 1
ATOM 1341 N N . ARG A 1 179 ? -8.458 10.484 18.262 1.00 11.68 179 ARG A N 1
ATOM 1342 C CA . ARG A 1 179 ? -9.517 10.341 17.252 1.00 12.67 179 ARG A CA 1
ATOM 1343 C C . ARG A 1 179 ? -9.339 9.173 16.265 1.00 12.89 179 ARG A C 1
ATOM 1344 O O . ARG A 1 179 ? -10.326 8.737 15.653 1.00 12.78 179 ARG A O 1
ATOM 1352 N N . ARG A 1 180 ? -8.110 8.678 16.109 1.00 13.17 180 ARG A N 1
ATOM 1353 C CA . ARG A 1 180 ? -7.833 7.516 15.251 1.00 13.91 180 ARG A CA 1
ATOM 1354 C C . ARG A 1 180 ? -8.083 6.171 15.917 1.00 14.17 180 ARG A C 1
ATOM 1355 O O . ARG A 1 180 ? -8.045 5.138 15.247 1.00 14.32 180 ARG A O 1
ATOM 1363 N N . GLN A 1 181 ? -8.279 6.162 17.233 1.00 13.74 181 GLN A N 1
ATOM 1364 C CA . GLN A 1 181 ? -8.310 4.910 17.996 1.00 13.98 181 GLN A CA 1
ATOM 1365 C C . GLN A 1 181 ? -9.712 4.330 18.079 1.00 14.47 181 GLN A C 1
ATOM 1366 O O . GLN A 1 181 ? -10.672 5.032 17.807 1.00 13.21 181 GLN A O 1
ATOM 1372 N N . PRO A 1 182 ? -9.821 3.034 18.424 1.00 14.98 182 PRO A N 1
ATOM 1373 C CA . PRO A 1 182 ? -11.132 2.421 18.556 1.00 15.11 182 PRO A CA 1
ATOM 1374 C C . PRO A 1 182 ? -12.001 3.125 19.585 1.00 15.18 182 PRO A C 1
ATOM 1375 O O . PRO A 1 182 ? -11.491 3.706 20.544 1.00 14.89 182 PRO A O 1
ATOM 1387 N N . PRO A 1 184 ? -14.156 3.513 22.846 1.00 14.99 184 PRO A N 1
ATOM 1388 C CA . PRO A 1 184 ? -14.659 4.880 22.984 1.00 13.87 184 PRO A CA 1
ATOM 1389 C C . PRO A 1 184 ? -13.612 5.995 22.990 1.00 12.70 184 PRO A C 1
ATOM 1390 O O . PRO A 1 184 ? -13.937 7.111 23.363 1.00 11.84 184 PRO A O 1
ATOM 1394 N N . LEU A 1 185 ? -12.376 5.729 22.588 1.00 11.71 185 LEU A N 1
ATOM 1395 C CA . LEU A 1 185 ? -11.319 6.721 22.801 1.00 11.70 185 LEU A CA 1
ATOM 1396 C C . LEU A 1 185 ? -11.590 8.089 22.166 1.00 10.67 185 LEU A C 1
ATOM 1397 O O . LEU A 1 185 ? -11.256 9.101 22.768 1.00 9.56 185 LEU A O 1
ATOM 1402 N N . PRO A 1 186 ? -12.166 8.134 20.947 1.00 10.22 186 PRO A N 1
ATOM 1403 C CA . PRO A 1 186 ? -12.446 9.467 20.393 1.00 10.46 186 PRO A CA 1
ATOM 1404 C C . PRO A 1 186 ? -13.350 10.348 21.252 1.00 10.40 186 PRO A C 1
ATOM 1405 O O . PRO A 1 186 ? -13.324 11.573 21.101 1.00 10.33 186 PRO A O 1
ATOM 1409 N N . LEU A 1 187 ? -14.120 9.740 22.157 1.00 10.25 187 LEU A N 1
ATOM 1410 C CA . LEU A 1 187 ? -15.044 10.481 23.032 1.00 11.05 187 LEU A CA 1
ATOM 1411 C C . LEU A 1 187 ? -14.306 11.329 24.060 1.00 11.84 187 LEU A C 1
ATOM 1412 O O . LEU A 1 187 ? -14.919 12.199 24.694 1.00 12.41 187 LEU A O 1
ATOM 1417 N N . TYR A 1 188 ? -13.018 11.052 24.247 1.00 12.30 188 TYR A N 1
ATOM 1418 C CA . TYR A 1 188 ? -12.195 11.789 25.193 1.00 12.93 188 TYR A CA 1
ATOM 1419 C C . TYR A 1 188 ? -11.184 12.704 24.490 1.00 13.10 188 TYR A C 1
ATOM 1420 O O . TYR A 1 188 ? -10.382 13.383 25.138 1.00 13.54 188 TYR A O 1
ATOM 1429 N N . SER A 1 189 ? -11.239 12.762 23.158 1.00 13.01 189 SER A N 1
ATOM 1430 C CA . SER A 1 189 ? -10.305 13.583 22.402 1.00 13.49 189 SER A CA 1
ATOM 1431 C C . SER A 1 189 ? -10.631 15.064 22.510 1.00 14.09 189 SER A C 1
ATOM 1432 O O . SER A 1 189 ? -11.773 15.440 22.764 1.00 14.67 189 SER A O 1
ATOM 1435 N N . THR A 1 190 ? -9.610 15.891 22.277 1.00 14.94 190 THR A N 1
ATOM 1436 C CA . THR A 1 190 ? -9.727 17.341 22.394 1.00 15.63 190 THR A CA 1
ATOM 1437 C C . THR A 1 190 ? -9.325 18.046 21.103 1.00 16.08 190 THR A C 1
ATOM 1438 O O . THR A 1 190 ? -8.538 17.519 20.318 1.00 16.68 190 THR A O 1
ATOM 1442 N N . PHE A 1 191 ? -9.851 19.249 20.901 1.00 17.06 191 PHE A N 1
ATOM 1443 C CA . PHE A 1 191 ? -9.463 20.098 19.767 1.00 18.10 191 PHE A CA 1
ATOM 1444 C C . PHE A 1 191 ? -8.705 21.332 20.254 1.00 18.90 191 PHE A C 1
ATOM 1445 O O . PHE A 1 191 ? -8.857 21.727 21.410 1.00 18.81 191 PHE A O 1
ATOM 1453 N N . PRO A 1 192 ? -7.876 21.941 19.376 1.00 19.96 192 PRO A N 1
ATOM 1454 C CA . PRO A 1 192 ? -7.137 23.146 19.759 1.00 20.90 192 PRO A CA 1
ATOM 1455 C C . PRO A 1 192 ? -8.065 24.250 20.278 1.00 21.92 192 PRO A C 1
ATOM 1456 O O . PRO A 1 192 ? -9.147 24.466 19.719 1.00 22.04 192 PRO A O 1
ATOM 1460 N N . VAL A 1 193 ? -7.633 24.931 21.339 1.00 23.04 193 VAL A N 1
ATOM 1461 C CA . VAL A 1 193 ? -8.434 25.974 21.984 1.00 23.45 193 VAL A CA 1
ATOM 1462 C C . VAL A 1 193 ? -7.576 27.174 22.394 1.00 24.16 193 VAL A C 1
ATOM 1463 O O . VAL A 1 193 ? -6.346 27.122 22.338 1.00 25.23 193 VAL A O 1
#

Organism: Corynebacterium diphtheriae (strain ATCC 700971 / NCTC 13129 / Biotype gravis) (NCBI:txid257309)